Protein AF-0000000074538509 (afdb_homodimer)

Solvent-accessible surface area (backbone atoms only — not comparable to full-atom values): 9956 Å² total; per-residue (Å²): 89,32,35,38,41,34,40,38,37,38,32,81,92,28,47,67,62,44,54,56,50,44,62,52,44,38,65,56,50,50,66,38,70,48,42,74,41,53,46,41,21,41,33,64,96,39,91,51,30,31,35,38,49,34,30,20,54,33,70,66,33,50,54,48,50,65,64,29,71,66,36,64,74,38,48,67,66,53,57,70,23,36,56,71,78,69,45,78,41,48,22,53,44,68,76,126,88,30,34,38,44,33,40,38,38,37,32,81,91,27,48,68,61,46,55,55,49,45,61,53,45,39,66,55,49,50,67,37,71,47,41,74,41,51,46,42,22,42,33,64,96,39,90,51,29,31,34,38,48,34,31,19,54,34,69,66,34,49,54,49,50,65,66,28,70,65,36,62,74,38,48,67,66,53,55,70,24,38,54,72,78,70,45,78,42,48,24,53,43,69,76,128

Radius of gyration: 16.67 Å; Cα contacts (8 Å, |Δi|>4): 383; chains: 2; bounding box: 33×46×38 Å

pLDDT: mean 97.88, std 3.0, range [71.88, 98.94]

Organism: Campylobacter curvus (strain 525.92) (NCBI:txid360105)

Structure (mmCIF, N/CA/C/O backbone):
data_AF-0000000074538509-model_v1
#
loop_
_entity.id
_entity.type
_entity.pdbx_description
1 polymer 'Antibiotic biosynthesis monooxygenase domain protein'
#
loop_
_atom_site.group_PDB
_atom_site.id
_atom_site.type_symbol
_atom_site.label_atom_id
_atom_site.label_alt_id
_atom_site.label_comp_id
_atom_site.label_asym_id
_atom_site.label_entity_id
_atom_site.label_seq_id
_atom_site.pdbx_PDB_ins_code
_atom_site.Cartn_x
_atom_site.Cartn_y
_atom_site.Cartn_z
_atom_site.occupancy
_atom_site.B_iso_or_equiv
_atom_site.auth_seq_id
_atom_site.auth_comp_id
_atom_site.auth_asym_id
_atom_site.auth_atom_id
_atom_site.pdbx_PDB_model_num
ATOM 1 N N . MET A 1 1 ? -1.17 -10.211 9.766 1 95.44 1 MET A N 1
ATOM 2 C CA . MET A 1 1 ? -0.911 -8.852 9.297 1 95.44 1 MET A CA 1
ATOM 3 C C . MET A 1 1 ? -2.039 -8.367 8.391 1 95.44 1 MET A C 1
ATOM 5 O O . MET A 1 1 ? -2.711 -9.172 7.738 1 95.44 1 MET A O 1
ATOM 9 N N . ILE A 1 2 ? -2.297 -7.039 8.477 1 98.19 2 ILE A N 1
ATOM 10 C CA . ILE A 1 2 ? -3.326 -6.469 7.613 1 98.19 2 ILE A CA 1
ATOM 11 C C . ILE A 1 2 ? -2.746 -5.297 6.824 1 98.19 2 ILE A C 1
ATOM 13 O O . ILE A 1 2 ? -1.844 -4.605 7.301 1 98.19 2 ILE A O 1
ATOM 17 N N . GLY A 1 3 ? -3.176 -5.191 5.602 1 98.75 3 GLY A N 1
ATOM 18 C CA . GLY A 1 3 ? -2.908 -4 4.812 1 98.75 3 GLY A CA 1
ATOM 19 C C . GLY A 1 3 ? -4.047 -3 4.832 1 98.75 3 GLY A C 1
ATOM 20 O O . GLY A 1 3 ? -5.215 -3.385 4.926 1 98.75 3 GLY A O 1
ATOM 21 N N . VAL A 1 4 ? -3.713 -1.796 4.816 1 98.94 4 VAL A N 1
ATOM 22 C CA . VAL A 1 4 ? -4.695 -0.726 4.672 1 98.94 4 VAL A CA 1
ATOM 23 C C . VAL A 1 4 ? -4.242 0.245 3.58 1 98.94 4 VAL A C 1
ATOM 25 O O . VAL A 1 4 ? -3.092 0.686 3.572 1 98.94 4 VAL A O 1
ATOM 28 N N . TYR A 1 5 ? -5.043 0.495 2.635 1 98.94 5 TYR A N 1
ATOM 29 C CA . TYR A 1 5 ? -4.832 1.483 1.582 1 98.94 5 TYR A CA 1
ATOM 30 C C . TYR A 1 5 ? -5.906 2.562 1.629 1 98.94 5 TYR A C 1
ATOM 32 O O . TYR A 1 5 ? -7.102 2.264 1.542 1 98.94 5 TYR A O 1
ATOM 40 N N . VAL A 1 6 ? -5.508 3.816 1.814 1 98.88 6 VAL A N 1
ATOM 41 C CA . VAL A 1 6 ? -6.426 4.945 1.935 1 98.88 6 VAL A CA 1
ATOM 42 C C . VAL A 1 6 ? -6.156 5.953 0.82 1 98.88 6 VAL A C 1
ATOM 44 O O . VAL A 1 6 ? -5.004 6.328 0.581 1 98.88 6 VAL A O 1
ATOM 47 N N . VAL A 1 7 ? -7.199 6.355 0.131 1 98.88 7 VAL A N 1
ATOM 4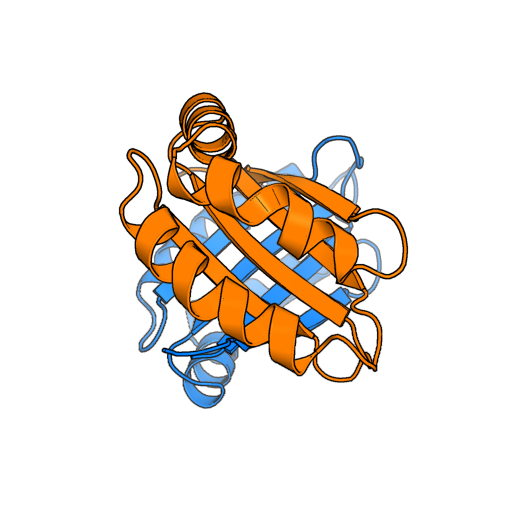8 C CA . VAL A 1 7 ? -7.07 7.434 -0.845 1 98.88 7 VAL A CA 1
ATOM 49 C C . VAL A 1 7 ? -7.832 8.664 -0.358 1 98.88 7 VAL A C 1
ATOM 51 O O . VAL A 1 7 ? -8.984 8.562 0.077 1 98.88 7 VAL A O 1
ATOM 54 N N . VAL A 1 8 ? -7.188 9.719 -0.394 1 98.81 8 VAL A N 1
ATOM 55 C CA . VAL A 1 8 ? -7.816 11 -0.084 1 98.81 8 VAL A CA 1
ATOM 56 C C . VAL A 1 8 ? -7.59 11.977 -1.235 1 98.81 8 VAL A C 1
ATOM 58 O O . VAL A 1 8 ? -6.551 11.938 -1.896 1 98.81 8 VAL A O 1
ATOM 61 N N . ASN A 1 9 ? -8.586 12.773 -1.512 1 98.88 9 ASN A N 1
ATOM 62 C CA . ASN A 1 9 ? -8.414 13.945 -2.359 1 98.88 9 ASN A CA 1
ATOM 63 C C . ASN A 1 9 ? -8.164 15.203 -1.533 1 98.88 9 ASN A C 1
ATOM 65 O O . ASN A 1 9 ? -8.922 15.508 -0.608 1 98.88 9 ASN A O 1
ATOM 69 N N . VAL A 1 10 ? -7.109 15.891 -1.88 1 98.88 10 VAL A N 1
ATOM 70 C CA . VAL A 1 10 ? -6.695 17.062 -1.108 1 98.88 10 VAL A CA 1
ATOM 71 C C . VAL A 1 10 ? -7.051 18.328 -1.868 1 98.88 10 VAL A C 1
ATOM 73 O O . VAL A 1 10 ? -6.797 18.438 -3.07 1 98.88 10 VAL A O 1
ATOM 76 N N . LYS A 1 11 ? -7.676 19.266 -1.128 1 98.81 11 LYS A N 1
ATOM 77 C CA . LYS A 1 11 ? -7.984 20.562 -1.733 1 98.81 11 LYS A CA 1
ATOM 78 C C . LYS A 1 11 ? -6.723 21.234 -2.273 1 98.81 11 LYS A C 1
ATOM 80 O O . LYS A 1 11 ? -5.691 21.25 -1.6 1 98.81 11 LYS A O 1
ATOM 85 N N . ALA A 1 12 ? -6.84 21.797 -3.459 1 97.88 12 ALA A N 1
ATOM 86 C CA . ALA A 1 12 ? -5.684 22.406 -4.113 1 97.88 12 ALA A CA 1
ATOM 87 C C . ALA A 1 12 ? -5.016 23.422 -3.203 1 97.88 12 ALA A C 1
ATOM 89 O O . ALA A 1 12 ? -3.787 23.484 -3.119 1 97.88 12 ALA A O 1
ATOM 90 N N . ALA A 1 13 ? -5.758 24.156 -2.482 1 98.31 13 ALA A N 1
ATOM 91 C CA . ALA A 1 13 ? -5.258 25.234 -1.637 1 98.31 13 ALA A CA 1
ATOM 92 C C . ALA A 1 13 ? -4.633 24.688 -0.358 1 98.31 13 ALA A C 1
ATOM 94 O O . ALA A 1 13 ? -3.951 25.406 0.37 1 98.31 13 ALA A O 1
ATOM 95 N N . SER A 1 14 ? -4.781 23.375 -0.147 1 98.62 14 SER A N 1
ATOM 96 C CA . SER A 1 14 ? -4.379 22.812 1.139 1 98.62 14 SER A CA 1
ATOM 97 C C . SER A 1 14 ? -3.213 21.844 0.979 1 98.62 14 SER A C 1
ATOM 99 O O . SER A 1 14 ? -2.801 21.203 1.944 1 98.62 14 SER A O 1
ATOM 101 N N . VAL A 1 15 ? -2.682 21.703 -0.222 1 97.88 15 VAL A N 1
ATOM 102 C CA . VAL A 1 15 ? -1.662 20.703 -0.504 1 97.88 15 VAL A CA 1
ATOM 103 C C . VAL A 1 15 ? -0.441 20.953 0.38 1 97.88 15 VAL A C 1
ATOM 105 O O . VAL A 1 15 ? 0.082 20.016 0.995 1 97.88 15 VAL A O 1
ATOM 108 N N . ALA A 1 16 ? 0.017 22.156 0.462 1 97.69 16 ALA A N 1
ATOM 109 C CA . ALA A 1 16 ? 1.194 22.469 1.268 1 97.69 16 ALA A CA 1
ATOM 110 C C . ALA A 1 16 ? 0.969 22.109 2.732 1 97.69 16 ALA A C 1
ATOM 112 O O . ALA A 1 16 ? 1.827 21.484 3.365 1 97.69 16 ALA A O 1
ATOM 113 N N . LYS A 1 17 ? -0.138 22.562 3.281 1 98.38 17 LYS A N 1
ATOM 114 C CA . LYS A 1 17 ? -0.482 22.25 4.664 1 98.38 17 LYS A CA 1
ATOM 115 C C . LYS A 1 17 ? -0.567 20.75 4.887 1 98.38 17 LYS A C 1
ATOM 117 O O . LYS A 1 17 ? -0.071 20.234 5.891 1 98.38 17 LYS A O 1
ATOM 122 N N . PHE A 1 18 ? -1.176 20.047 3.98 1 98.75 18 PHE A N 1
ATOM 123 C CA . PHE A 1 18 ? -1.317 18.594 4.043 1 98.75 18 PHE A CA 1
ATOM 124 C C . PHE A 1 18 ? 0.046 17.922 4.129 1 98.75 18 PHE A C 1
ATOM 126 O O . PHE A 1 18 ? 0.284 17.094 5.02 1 98.75 18 PHE A O 1
ATOM 133 N N . GLU A 1 19 ? 0.943 18.281 3.236 1 98 19 GLU A N 1
ATOM 134 C CA . GLU A 1 19 ? 2.266 17.656 3.203 1 98 19 GLU A CA 1
ATOM 135 C C . GLU A 1 19 ? 3.066 18 4.457 1 98 19 GLU A C 1
ATOM 137 O O . GLU A 1 19 ? 3.863 17.188 4.93 1 98 19 GLU A O 1
ATOM 142 N N . GLU A 1 20 ? 2.848 19.203 5.047 1 97.81 20 GLU A N 1
ATOM 143 C CA . GLU A 1 20 ? 3.473 19.562 6.316 1 97.81 20 GLU A CA 1
ATOM 144 C C . GLU A 1 20 ? 3.014 18.641 7.441 1 97.81 20 GLU A C 1
ATOM 146 O O . GLU A 1 20 ? 3.82 18.203 8.266 1 97.81 20 GLU A O 1
ATOM 151 N N . ILE A 1 21 ? 1.753 18.328 7.469 1 98.31 21 ILE A N 1
ATOM 152 C CA . ILE A 1 21 ? 1.208 17.453 8.492 1 98.31 21 ILE A CA 1
ATOM 153 C C . ILE A 1 21 ? 1.771 16.031 8.305 1 98.31 21 ILE A C 1
ATOM 155 O O . ILE A 1 21 ? 2.096 15.359 9.281 1 98.31 21 ILE A O 1
ATOM 159 N N . LEU A 1 22 ? 1.883 15.625 7.023 1 98.25 22 LEU A N 1
ATOM 160 C CA . LEU A 1 22 ? 2.439 14.305 6.738 1 98.25 22 LEU A CA 1
ATOM 161 C C . LEU A 1 22 ? 3.836 14.164 7.332 1 98.25 22 LEU A C 1
ATOM 163 O O . LEU A 1 22 ? 4.203 13.086 7.816 1 98.25 22 LEU A O 1
ATOM 167 N N . LYS A 1 23 ? 4.566 15.25 7.309 1 97.12 23 LYS A N 1
ATOM 168 C CA . LYS A 1 23 ? 5.93 15.219 7.824 1 97.12 23 LYS A CA 1
ATOM 169 C C . LYS A 1 23 ? 5.941 14.945 9.328 1 97.12 23 LYS A C 1
ATOM 171 O O . LYS A 1 23 ? 6.965 14.523 9.875 1 97.12 23 LYS A O 1
ATOM 176 N N . ILE A 1 24 ? 4.879 15.172 9.945 1 97.44 24 ILE A N 1
ATOM 177 C CA . ILE A 1 24 ? 4.758 14.906 11.375 1 97.44 24 ILE A CA 1
ATOM 178 C C . ILE A 1 24 ? 4.23 13.492 11.602 1 97.44 24 ILE A C 1
ATOM 180 O O . ILE A 1 24 ? 4.855 12.695 12.297 1 97.44 24 ILE A O 1
ATOM 184 N N . ILE A 1 25 ? 3.158 13.117 10.914 1 98.31 25 ILE A N 1
ATOM 185 C CA . ILE A 1 25 ? 2.428 11.922 11.328 1 98.31 25 ILE A CA 1
ATOM 186 C C . ILE A 1 25 ? 3.098 10.68 10.75 1 98.31 25 ILE A C 1
ATOM 188 O O . ILE A 1 25 ? 3.025 9.602 11.336 1 98.31 25 ILE A O 1
ATOM 192 N N . VAL A 1 26 ? 3.75 10.781 9.578 1 98.31 26 VAL A N 1
ATOM 193 C CA . VAL A 1 26 ? 4.309 9.594 8.945 1 98.31 26 VAL A CA 1
ATOM 194 C C . VAL A 1 26 ? 5.438 9.023 9.805 1 98.31 26 VAL A C 1
ATOM 196 O O . VAL A 1 26 ? 5.371 7.875 10.242 1 98.31 26 VAL A O 1
ATOM 199 N N . PRO A 1 27 ? 6.484 9.859 10.203 1 98.25 27 PRO A N 1
ATOM 200 C CA . PRO A 1 27 ? 7.531 9.273 11.047 1 98.25 27 PRO A CA 1
ATOM 201 C C . PRO A 1 27 ? 7.008 8.828 12.414 1 98.25 27 PRO A C 1
ATOM 203 O O . PRO A 1 27 ? 7.488 7.832 12.961 1 98.25 27 PRO A O 1
ATOM 206 N N . ALA A 1 28 ? 6.09 9.531 13.008 1 98.5 28 ALA A N 1
ATOM 207 C CA . ALA A 1 28 ? 5.52 9.125 14.289 1 98.5 28 ALA A CA 1
ATOM 208 C C . ALA A 1 28 ? 4.781 7.797 14.172 1 98.5 28 ALA A C 1
ATOM 210 O O . ALA A 1 28 ? 4.926 6.918 15.023 1 98.5 28 ALA A O 1
ATOM 211 N N . SER A 1 29 ? 3.939 7.602 13.062 1 98.56 29 SER A N 1
ATOM 212 C CA . SER A 1 29 ? 3.174 6.383 12.828 1 98.56 29 SER A CA 1
ATOM 213 C C . SER A 1 29 ? 4.094 5.188 12.602 1 98.56 29 SER A C 1
ATOM 215 O O . SER A 1 29 ? 3.789 4.07 13.023 1 98.56 29 SER A O 1
ATOM 217 N N . GLN A 1 30 ? 5.242 5.391 11.914 1 97.94 30 GLN A N 1
ATOM 218 C CA . GLN A 1 30 ? 6.203 4.332 11.625 1 97.94 30 GLN A CA 1
ATOM 219 C C . GLN A 1 30 ? 6.805 3.771 12.906 1 97.94 30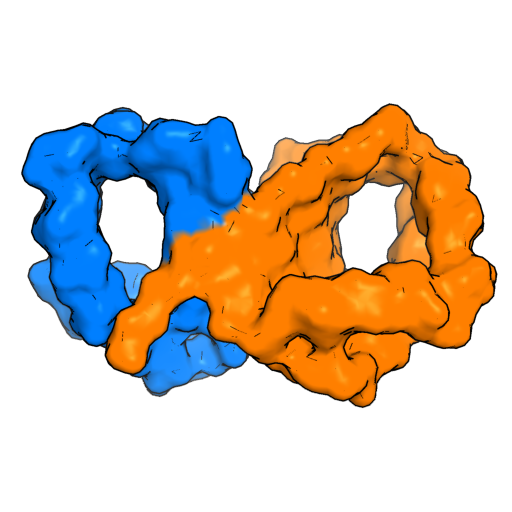 GLN A C 1
ATOM 221 O O . GLN A 1 30 ? 7.363 2.672 12.914 1 97.94 30 GLN A O 1
ATOM 226 N N . LYS A 1 31 ? 6.633 4.52 14.039 1 98.5 31 LYS A N 1
ATOM 227 C CA . LYS A 1 31 ? 7.172 4.094 15.328 1 98.5 31 LYS A CA 1
ATOM 228 C C . LYS A 1 31 ? 6.09 3.461 16.188 1 98.5 31 LYS A C 1
ATOM 230 O O . LYS A 1 31 ? 6.375 2.949 17.281 1 98.5 31 LYS A O 1
ATOM 235 N N . ASP A 1 32 ? 4.855 3.547 15.719 1 98.75 32 ASP A N 1
ATOM 236 C CA . ASP A 1 32 ? 3.762 2.969 16.5 1 98.75 32 ASP A CA 1
ATOM 237 C C . ASP A 1 32 ? 3.934 1.459 16.641 1 98.75 32 ASP A C 1
ATOM 239 O O . ASP A 1 32 ? 4.422 0.79 15.727 1 98.75 32 ASP A O 1
ATOM 243 N N . LYS A 1 33 ? 3.477 0.962 17.766 1 98.44 33 LYS A N 1
ATOM 244 C CA . LYS A 1 33 ? 3.477 -0.482 17.984 1 98.44 33 LYS A CA 1
ATOM 245 C C . LYS A 1 33 ? 2.721 -1.204 16.875 1 98.44 33 LYS A C 1
ATOM 247 O O . LYS A 1 33 ? 1.605 -0.817 16.531 1 98.44 33 LYS A O 1
ATOM 252 N N . GLY A 1 34 ? 3.359 -2.271 16.328 1 98.56 34 GLY A N 1
ATOM 253 C CA . GLY A 1 34 ? 2.707 -3.113 15.336 1 98.56 34 GLY A CA 1
ATOM 254 C C . GLY A 1 34 ? 2.775 -2.547 13.93 1 98.56 34 GLY A C 1
ATOM 255 O O . GLY A 1 34 ? 2.332 -3.188 12.969 1 98.56 34 GLY A O 1
ATOM 256 N N . CYS A 1 35 ? 3.346 -1.32 13.711 1 98.69 35 CYS A N 1
ATOM 257 C CA . CYS A 1 35 ? 3.48 -0.755 12.367 1 98.69 35 CYS A CA 1
ATOM 258 C C . CYS A 1 35 ? 4.602 -1.441 11.602 1 98.69 35 CYS A C 1
ATOM 260 O O . CYS A 1 35 ? 5.75 -1.453 12.047 1 98.69 35 CYS A O 1
ATOM 262 N N . ILE A 1 36 ? 4.289 -1.981 10.539 1 97.88 36 ILE A N 1
ATOM 263 C CA . ILE A 1 36 ? 5.27 -2.602 9.656 1 97.88 36 ILE A CA 1
ATOM 264 C C . ILE A 1 36 ? 5.668 -1.621 8.555 1 97.88 36 ILE A C 1
ATOM 266 O O . ILE A 1 36 ? 6.848 -1.5 8.219 1 97.88 36 ILE A O 1
ATOM 270 N N . ASN A 1 37 ? 4.695 -0.965 8.047 1 97.69 37 ASN A N 1
ATOM 271 C CA . ASN A 1 37 ? 4.906 0.079 7.051 1 97.69 37 ASN A CA 1
ATOM 272 C C . ASN A 1 37 ? 3.826 1.155 7.129 1 97.69 37 ASN A C 1
ATOM 274 O O . ASN A 1 37 ? 2.666 0.857 7.418 1 97.69 37 ASN A O 1
ATOM 278 N N . TYR A 1 38 ? 4.219 2.336 6.906 1 98.56 38 TYR A N 1
ATOM 279 C CA . TYR A 1 38 ? 3.334 3.496 6.84 1 98.56 38 TYR A CA 1
ATOM 280 C C . TYR A 1 38 ? 3.939 4.594 5.977 1 98.56 38 TYR A C 1
ATOM 282 O O . TYR A 1 38 ? 4.918 5.234 6.367 1 98.56 38 TYR A O 1
ATOM 290 N N . GLU A 1 39 ? 3.373 4.77 4.844 1 98.5 39 GLU A N 1
ATOM 291 C CA . GLU A 1 39 ? 3.84 5.77 3.889 1 98.5 39 GLU A CA 1
ATOM 292 C C . GLU A 1 39 ? 2.67 6.527 3.27 1 98.5 39 GLU A C 1
ATOM 294 O O . GLU A 1 39 ? 1.537 6.043 3.27 1 98.5 39 GLU A O 1
ATOM 299 N N . CYS A 1 40 ? 2.965 7.684 2.766 1 98.75 40 CYS A N 1
ATOM 300 C CA . CYS A 1 40 ? 1.978 8.461 2.029 1 98.75 40 CYS A CA 1
ATOM 301 C C . CYS A 1 40 ? 2.633 9.242 0.898 1 98.75 40 CYS A C 1
ATOM 303 O O . CYS A 1 40 ? 3.766 9.711 1.035 1 98.75 40 CYS A O 1
ATOM 305 N N . GLY A 1 41 ? 1.913 9.438 -0.167 1 98.62 41 GLY A N 1
ATOM 306 C CA . GLY A 1 41 ? 2.385 10.266 -1.262 1 98.62 41 GLY A CA 1
ATOM 307 C C . GLY A 1 41 ? 1.339 10.492 -2.338 1 98.62 41 GLY A C 1
ATOM 308 O O . GLY A 1 41 ? 0.217 9.992 -2.232 1 98.62 41 GLY A O 1
ATOM 309 N N . ALA A 1 42 ? 1.692 11.281 -3.314 1 98.69 42 ALA A N 1
ATOM 310 C CA . ALA A 1 42 ? 0.786 11.656 -4.398 1 98.69 42 ALA A CA 1
ATOM 311 C C . ALA A 1 42 ? 0.647 10.523 -5.41 1 98.69 42 ALA A C 1
ATOM 313 O O . ALA A 1 42 ? 1.638 9.891 -5.785 1 98.69 42 ALA A O 1
ATOM 314 N N . ILE A 1 43 ? -0.662 10.227 -5.805 1 98.81 43 ILE A N 1
ATOM 315 C CA . ILE A 1 43 ? -0.903 9.258 -6.859 1 98.81 43 ILE A CA 1
ATOM 316 C C . ILE A 1 43 ? -0.559 9.867 -8.219 1 98.81 43 ILE A C 1
ATOM 318 O O . ILE A 1 43 ? -1.096 10.914 -8.586 1 98.81 43 ILE A O 1
ATOM 322 N N . VAL A 1 44 ? 0.339 9.219 -8.906 1 98.44 44 VAL A N 1
ATOM 323 C CA . VAL A 1 44 ? 0.824 9.734 -10.188 1 98.44 44 VAL A CA 1
ATOM 324 C C . VAL A 1 44 ? -0.327 9.805 -11.188 1 98.44 44 VAL A C 1
ATOM 326 O O . VAL A 1 44 ? -1.079 8.836 -11.344 1 98.44 44 VAL A O 1
ATOM 329 N N . GLY A 1 45 ? -0.46 10.961 -11.789 1 98 45 GLY A N 1
ATOM 330 C CA . GLY A 1 45 ? -1.434 11.117 -12.859 1 98 45 GLY A CA 1
ATOM 331 C C . GLY A 1 45 ? -2.816 11.492 -12.359 1 98 45 GLY A C 1
ATOM 332 O O . GLY A 1 45 ? -3.756 11.609 -13.141 1 98 45 GLY A O 1
ATOM 333 N N . GLN A 1 46 ? -2.986 11.633 -11.039 1 97.62 46 GLN A N 1
ATOM 334 C CA . GLN A 1 46 ? -4.258 12.016 -10.43 1 97.62 46 GLN A CA 1
ATOM 335 C C . GLN A 1 46 ? -4.113 13.281 -9.594 1 97.62 46 GLN A C 1
ATOM 337 O O . GLN A 1 46 ? -3.727 13.219 -8.422 1 97.62 46 GLN A O 1
ATOM 342 N N . ASN A 1 47 ? -4.516 14.336 -10.156 1 95.81 47 ASN A N 1
ATOM 343 C CA . ASN A 1 47 ? -4.312 15.625 -9.5 1 95.81 47 ASN A CA 1
ATOM 344 C C . ASN A 1 47 ? -5.008 15.68 -8.141 1 95.81 47 ASN A C 1
ATOM 346 O O . ASN A 1 47 ? -6.207 15.414 -8.047 1 95.81 47 ASN A O 1
ATOM 350 N N . GLY A 1 48 ? -4.254 15.945 -7.098 1 97.56 48 GLY A N 1
ATOM 351 C CA . GLY A 1 48 ? -4.797 16.156 -5.762 1 97.56 48 GLY A CA 1
ATOM 352 C C . GLY A 1 48 ? -5.012 14.859 -5 1 97.56 48 GLY A C 1
ATOM 353 O O . GLY A 1 48 ? -5.395 14.875 -3.828 1 97.56 48 GLY A O 1
ATOM 354 N N . ALA A 1 49 ? -4.801 13.734 -5.66 1 98.75 49 ALA A N 1
ATOM 355 C CA . ALA A 1 49 ? -5.031 12.445 -5.016 1 98.75 49 ALA A CA 1
ATOM 356 C C . ALA A 1 49 ? -3.766 11.945 -4.324 1 98.75 49 ALA A C 1
ATOM 358 O O . ALA A 1 49 ? -2.686 11.945 -4.918 1 98.75 49 ALA A O 1
ATOM 359 N N . TYR A 1 50 ? -3.916 11.609 -3.023 1 98.94 50 TYR A N 1
ATOM 360 C CA . TYR A 1 50 ? -2.859 11.008 -2.219 1 98.94 50 TYR A CA 1
ATOM 361 C C . TYR A 1 50 ? -3.285 9.648 -1.682 1 98.94 50 TYR A C 1
ATOM 363 O O . TYR A 1 50 ? -4.477 9.406 -1.474 1 98.94 50 TYR A O 1
ATOM 371 N N . ALA A 1 51 ? -2.289 8.859 -1.501 1 98.94 51 ALA A N 1
ATOM 372 C CA . ALA A 1 51 ? -2.572 7.543 -0.932 1 98.94 51 ALA A CA 1
ATOM 373 C C . ALA A 1 51 ? -1.715 7.285 0.303 1 98.94 51 ALA A C 1
ATOM 375 O O . ALA A 1 51 ? -0.529 7.621 0.326 1 98.94 51 ALA A O 1
ATOM 376 N N . PHE A 1 52 ? -2.322 6.699 1.327 1 98.94 52 PHE A N 1
ATOM 377 C CA . PHE A 1 52 ? -1.608 6.047 2.42 1 98.94 52 PHE A CA 1
ATOM 378 C C . PHE A 1 52 ? -1.466 4.551 2.16 1 98.94 52 PHE A C 1
ATOM 380 O O . PHE A 1 52 ? -2.439 3.883 1.811 1 98.94 52 PHE A O 1
ATOM 387 N N . LEU A 1 53 ? -0.267 4.016 2.238 1 98.88 53 LEU A N 1
ATOM 388 C CA . LEU A 1 53 ? 0.048 2.594 2.213 1 98.88 53 LEU A CA 1
ATOM 389 C C . LEU A 1 53 ? 0.494 2.111 3.59 1 98.88 53 LEU A C 1
ATOM 391 O O . LEU A 1 53 ? 1.588 2.449 4.047 1 98.88 53 LEU A O 1
ATOM 395 N N . GLU A 1 54 ? -0.351 1.304 4.191 1 98.81 54 GLU A N 1
ATOM 396 C CA . GLU A 1 54 ? -0.08 0.891 5.562 1 98.81 54 GLU A CA 1
ATOM 397 C C . GLU A 1 54 ? -0.073 -0.63 5.691 1 98.81 54 GLU A C 1
ATOM 399 O O . GLU A 1 54 ? -0.877 -1.315 5.055 1 98.81 54 GLU A O 1
ATOM 404 N N . ILE A 1 55 ? 0.802 -1.13 6.469 1 98.62 55 ILE A N 1
ATOM 405 C CA . ILE A 1 55 ? 0.812 -2.523 6.898 1 98.62 55 ILE A CA 1
ATOM 406 C C . ILE A 1 55 ? 0.971 -2.596 8.414 1 98.62 55 ILE A C 1
ATOM 408 O O . ILE A 1 55 ? 1.856 -1.952 8.984 1 98.62 55 ILE A O 1
ATOM 412 N N . TRP A 1 56 ? 0.096 -3.367 9.031 1 98.62 56 TRP A N 1
ATOM 413 C CA . TRP A 1 56 ? 0.043 -3.492 10.484 1 98.62 56 TRP A CA 1
ATOM 414 C C . TRP A 1 56 ? 0.093 -4.957 10.906 1 98.62 56 TRP A C 1
ATOM 416 O O . TRP A 1 56 ? -0.441 -5.828 10.219 1 98.62 56 TRP A O 1
ATOM 426 N N . GLN A 1 57 ? 0.698 -5.145 12.016 1 98.25 57 GLN A N 1
ATOM 427 C CA . GLN A 1 57 ? 0.763 -6.5 12.555 1 98.25 57 GLN A CA 1
ATOM 428 C C . GLN A 1 57 ? -0.634 -7.055 12.82 1 98.25 57 GLN A C 1
ATOM 430 O O . GLN A 1 57 ? -0.859 -8.258 12.711 1 98.25 57 GLN A O 1
ATOM 435 N N . SER A 1 58 ? -1.533 -6.18 13.273 1 98.06 58 SER A N 1
ATOM 436 C CA . SER A 1 58 ? -2.91 -6.586 13.539 1 98.06 58 SER A CA 1
ATOM 437 C C . SER A 1 58 ? -3.879 -5.434 13.312 1 98.06 58 SER A C 1
ATOM 439 O O . SER A 1 58 ? -3.469 -4.27 13.258 1 98.06 58 SER A O 1
ATOM 441 N N . LEU A 1 59 ? -5.152 -5.809 13.211 1 97.56 59 LEU A N 1
ATOM 442 C CA . LEU A 1 59 ? -6.191 -4.781 13.125 1 97.56 59 LEU A CA 1
ATOM 443 C C . LEU A 1 59 ? -6.207 -3.926 14.391 1 97.56 59 LEU A C 1
ATOM 445 O O . LEU A 1 59 ? -6.43 -2.717 14.32 1 97.56 59 LEU A O 1
ATOM 449 N N . GLN A 1 60 ? -5.977 -4.551 15.516 1 98.38 60 GLN A N 1
ATOM 450 C CA . GLN A 1 60 ? -5.945 -3.816 16.781 1 98.38 60 GLN A CA 1
ATOM 451 C C . GLN A 1 60 ? -4.824 -2.783 16.781 1 98.38 60 GLN A C 1
ATOM 453 O O . GLN A 1 60 ? -5.008 -1.664 17.266 1 98.38 60 GLN A O 1
ATOM 458 N N . ASP A 1 61 ? -3.654 -3.139 16.219 1 98.75 61 ASP A N 1
ATOM 459 C CA . ASP A 1 61 ? -2.543 -2.197 16.141 1 98.75 61 ASP A CA 1
ATOM 460 C C . ASP A 1 61 ? -2.914 -0.986 15.281 1 98.75 61 ASP A C 1
ATOM 462 O O . ASP A 1 61 ? -2.572 0.148 15.625 1 98.75 61 ASP A O 1
ATOM 466 N N . GLN A 1 62 ? -3.605 -1.251 14.211 1 98.56 62 GLN A N 1
ATOM 467 C CA . GLN A 1 62 ? -4.043 -0.163 13.344 1 98.56 62 GLN A CA 1
ATOM 468 C C . GLN A 1 62 ? -5.035 0.749 14.062 1 98.56 62 GLN A C 1
ATOM 470 O O . GLN A 1 62 ? -4.957 1.973 13.938 1 98.56 62 GLN A O 1
ATOM 475 N N . LYS A 1 63 ? -5.992 0.167 14.797 1 98.12 63 LYS A N 1
ATOM 476 C CA . LYS A 1 63 ? -6.957 0.941 15.57 1 98.12 63 LYS A CA 1
ATOM 477 C C . LYS A 1 63 ? -6.262 1.783 16.641 1 98.12 63 LYS A C 1
ATOM 479 O O . LYS A 1 63 ? -6.613 2.945 16.844 1 98.12 63 LYS A O 1
ATOM 484 N N . ASP A 1 64 ? -5.301 1.184 17.281 1 98.56 64 ASP A N 1
ATOM 485 C CA . ASP A 1 64 ? -4.531 1.908 18.297 1 98.56 64 ASP A CA 1
ATOM 486 C C . ASP A 1 64 ? -3.797 3.094 17.672 1 98.56 64 ASP A C 1
ATOM 488 O O . ASP A 1 64 ? -3.686 4.156 18.297 1 98.56 64 ASP A O 1
ATOM 492 N N . HIS A 1 65 ? -3.281 2.883 16.469 1 98.5 65 HIS A N 1
ATOM 493 C CA . HIS A 1 65 ? -2.631 3.963 15.742 1 98.5 65 HIS A CA 1
ATOM 494 C C . HIS A 1 65 ? -3.574 5.148 15.555 1 98.5 65 HIS A C 1
ATOM 496 O O . HIS A 1 65 ? -3.178 6.297 15.75 1 98.5 65 HIS A O 1
ATOM 502 N N . MET A 1 66 ? -4.836 4.91 15.234 1 97.44 66 MET A N 1
ATOM 503 C CA . MET A 1 66 ? -5.805 5.973 14.969 1 97.44 66 MET A CA 1
ATOM 504 C C . MET A 1 66 ? -6.125 6.742 16.25 1 97.44 66 MET A C 1
ATOM 506 O O . MET A 1 66 ? -6.574 7.887 16.188 1 97.44 66 MET A O 1
ATOM 510 N N . ASN A 1 67 ? -5.789 6.098 17.391 1 97.56 67 ASN A N 1
ATOM 511 C CA . ASN A 1 67 ? -6.039 6.723 18.688 1 97.56 67 ASN A CA 1
ATOM 512 C C . ASN A 1 67 ? -4.746 7.223 19.312 1 97.56 67 ASN A C 1
ATOM 514 O O . ASN A 1 67 ? -4.75 7.664 20.469 1 97.56 67 ASN A O 1
ATOM 518 N N . SER A 1 68 ? -3.693 7.141 18.672 1 98.38 68 SER A N 1
ATOM 519 C CA . SER A 1 68 ? -2.408 7.59 19.203 1 98.38 68 SER A CA 1
ATOM 520 C C . SER A 1 68 ? -2.385 9.102 19.391 1 98.38 68 SER A C 1
ATOM 522 O O . SER A 1 68 ? -3.189 9.82 18.797 1 98.38 68 SER A O 1
ATOM 524 N N . PRO A 1 69 ? -1.432 9.625 20.219 1 98.19 69 PRO A N 1
ATOM 525 C CA . PRO A 1 69 ? -1.337 11.07 20.453 1 98.19 69 PRO A CA 1
ATOM 526 C C . PRO A 1 69 ? -1.104 11.859 19.172 1 98.19 69 PRO A C 1
ATOM 528 O O . PRO A 1 69 ? -1.756 12.883 18.938 1 98.19 69 PRO A O 1
ATOM 531 N N . HIS A 1 70 ? -0.233 11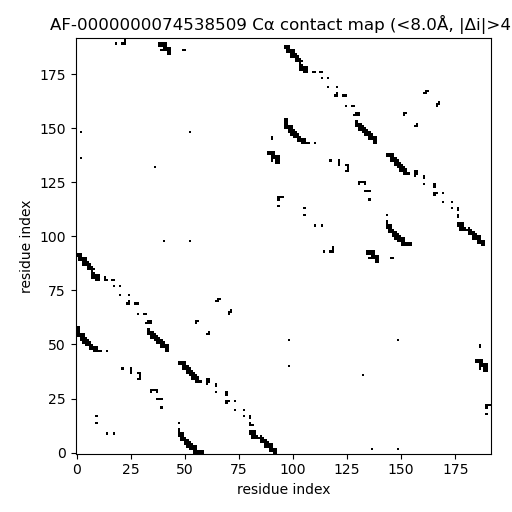.406 18.281 1 98.56 70 HIS A N 1
ATOM 532 C CA . HIS A 1 70 ? 0.074 12.164 17.078 1 98.56 70 HIS A CA 1
ATOM 533 C C . HIS A 1 70 ? -1.133 12.227 16.141 1 98.56 70 HIS A C 1
ATOM 535 O O . HIS A 1 70 ? -1.346 13.234 15.469 1 98.56 70 HIS A O 1
ATOM 541 N N . MET A 1 71 ? -1.915 11.133 16.109 1 98.44 71 MET A N 1
ATOM 542 C CA . MET A 1 71 ? -3.115 11.172 15.281 1 98.44 71 MET A CA 1
ATOM 543 C C . MET A 1 71 ? -4.18 12.062 15.898 1 98.44 71 MET A C 1
ATOM 545 O O . MET A 1 71 ? -4.773 12.898 15.211 1 98.44 71 MET A O 1
ATOM 549 N N . ARG A 1 72 ? -4.395 11.953 17.156 1 98.06 72 ARG A N 1
ATOM 550 C CA . ARG A 1 72 ? -5.383 12.781 17.844 1 98.06 72 ARG A CA 1
ATOM 551 C C . ARG A 1 72 ? -5.062 14.266 17.688 1 98.06 72 ARG A C 1
ATOM 553 O O . ARG A 1 72 ? -5.965 15.086 17.5 1 98.06 72 ARG A O 1
ATOM 560 N N . GLU A 1 73 ? -3.859 14.531 17.703 1 98.38 73 GLU A N 1
ATOM 561 C CA . GLU A 1 73 ? -3.412 15.922 17.641 1 98.38 73 GLU A CA 1
ATOM 562 C C . GLU A 1 73 ? -3.527 16.469 16.219 1 98.38 73 GLU A C 1
ATOM 564 O O . GLU A 1 73 ? -3.576 17.688 16.031 1 98.38 73 GLU A O 1
ATOM 569 N N . ASN A 1 74 ? -3.59 15.586 15.219 1 98.62 74 ASN A N 1
ATOM 570 C CA . ASN A 1 74 ? -3.443 16.078 13.852 1 98.62 74 ASN A CA 1
ATOM 571 C C . ASN A 1 74 ? -4.641 15.695 12.992 1 98.62 74 ASN A C 1
ATOM 573 O O . ASN A 1 74 ? -4.816 16.219 11.891 1 98.62 74 ASN A O 1
ATOM 577 N N . ALA A 1 75 ? -5.508 14.82 13.445 1 97.56 75 ALA A N 1
ATOM 578 C CA . ALA A 1 75 ? -6.559 14.219 12.625 1 97.56 75 ALA A CA 1
ATOM 579 C C . ALA A 1 75 ? -7.512 15.281 12.086 1 97.56 75 ALA A C 1
ATOM 581 O O . ALA A 1 75 ? -7.926 15.227 10.93 1 97.56 75 ALA A O 1
ATOM 582 N N . ALA A 1 76 ? -7.891 16.25 12.898 1 97.94 76 ALA A N 1
ATOM 583 C CA . ALA A 1 76 ? -8.82 17.297 12.469 1 97.94 76 ALA A CA 1
ATOM 584 C C . ALA A 1 76 ? -8.203 18.156 11.367 1 97.94 76 ALA A C 1
ATOM 586 O O . ALA A 1 76 ? -8.867 18.469 10.375 1 97.94 76 ALA A O 1
ATOM 587 N N . ALA A 1 77 ? -6.984 18.578 11.578 1 98.44 77 ALA A N 1
ATOM 588 C CA . ALA A 1 77 ? -6.285 19.375 10.57 1 98.44 77 ALA A CA 1
ATOM 589 C C . ALA A 1 77 ? -6.133 18.609 9.266 1 98.44 77 ALA A C 1
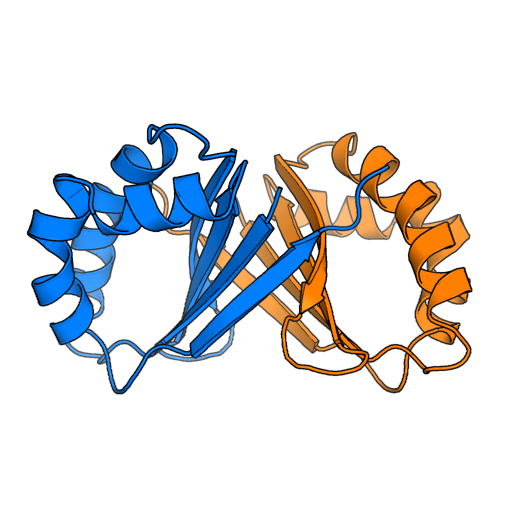ATOM 591 O O . ALA A 1 77 ? -6.285 19.172 8.18 1 98.44 77 ALA A O 1
ATOM 592 N N . LEU A 1 78 ? -5.82 17.328 9.383 1 98.19 78 LEU A N 1
ATOM 593 C CA . LEU A 1 78 ? -5.723 16.453 8.219 1 98.19 78 LEU A CA 1
ATOM 594 C C . LEU A 1 78 ? -7.039 16.422 7.449 1 98.19 78 LEU A C 1
ATOM 596 O O . LEU A 1 78 ? -7.066 16.656 6.238 1 98.19 78 LEU A O 1
ATOM 600 N N . ALA A 1 79 ? -8.117 16.219 8.117 1 98.12 79 ALA A N 1
ATOM 601 C CA . ALA A 1 79 ? -9.445 16.094 7.516 1 98.12 79 ALA A CA 1
ATOM 602 C C . ALA A 1 79 ? -9.852 17.391 6.832 1 98.12 79 ALA A C 1
ATOM 604 O O . ALA A 1 79 ? -10.531 17.375 5.801 1 98.12 79 ALA A O 1
ATOM 605 N N . ARG A 1 80 ? -9.461 18.5 7.383 1 98.56 80 ARG A N 1
ATOM 606 C CA . ARG A 1 80 ? -9.789 19.812 6.816 1 98.56 80 ARG A CA 1
ATOM 607 C C . ARG A 1 80 ? -9.125 20 5.461 1 98.56 80 ARG A C 1
ATOM 609 O O . ARG A 1 80 ? -9.547 20.844 4.668 1 98.56 80 ARG A O 1
ATOM 616 N N . CYS A 1 81 ? -8.062 19.266 5.238 1 98.81 81 CYS A N 1
ATOM 617 C CA . CYS A 1 81 ? -7.348 19.375 3.969 1 98.81 81 CYS A CA 1
ATOM 618 C C . CYS A 1 81 ? -8.07 18.594 2.873 1 98.81 81 CYS A C 1
ATOM 620 O O . CYS A 1 81 ? -7.801 18.797 1.688 1 98.81 81 CYS A O 1
ATOM 622 N N . TYR A 1 82 ? -8.93 17.719 3.23 1 98.69 82 TYR A N 1
ATOM 623 C CA . TYR A 1 82 ? -9.516 16.797 2.271 1 98.69 82 TYR A CA 1
ATOM 624 C C . TYR A 1 82 ? -10.648 17.453 1.495 1 98.69 82 TYR A C 1
ATOM 626 O O . TYR A 1 82 ? -11.328 18.344 2.012 1 98.69 82 TYR A O 1
ATOM 634 N N . ASP A 1 83 ? -10.695 17.078 0.331 1 98.56 83 ASP A N 1
ATOM 635 C CA . ASP A 1 83 ? -11.852 17.375 -0.515 1 98.56 83 ASP A CA 1
ATOM 636 C C . ASP A 1 83 ? -12.773 16.156 -0.6 1 98.56 83 ASP A C 1
ATOM 638 O O . ASP A 1 83 ? -12.641 15.328 -1.503 1 98.56 83 ASP A O 1
ATOM 642 N N . GLY A 1 84 ? -13.742 16.031 0.362 1 97.94 84 GLY A N 1
ATOM 643 C CA . GLY A 1 84 ? -14.602 14.859 0.455 1 97.94 84 GLY A CA 1
ATOM 644 C C . GLY A 1 84 ? -14.102 13.836 1.454 1 97.94 84 GLY A C 1
ATOM 645 O O . GLY A 1 84 ? -13.188 14.109 2.232 1 97.94 84 GLY A O 1
ATOM 646 N N . GLU A 1 85 ? -14.703 12.625 1.483 1 97.94 85 GLU A N 1
ATOM 647 C CA . GLU A 1 85 ? -14.391 11.578 2.449 1 97.94 85 GLU A CA 1
ATOM 648 C C . GLU A 1 85 ? -13.281 10.664 1.936 1 97.94 85 GLU A C 1
ATOM 650 O O . GLU A 1 85 ? -13.211 10.375 0.739 1 97.94 85 GLU A O 1
ATOM 655 N N . PRO A 1 86 ? -12.422 10.203 2.775 1 98.62 86 PRO A N 1
ATOM 656 C CA . PRO A 1 86 ? -11.43 9.211 2.367 1 98.62 86 PRO A CA 1
ATOM 657 C C . PRO A 1 86 ? -12.062 7.91 1.873 1 98.62 86 PRO A C 1
ATOM 659 O O . PRO A 1 86 ? -13.172 7.57 2.279 1 98.62 86 PRO A O 1
ATOM 662 N N . GLN A 1 87 ? -11.406 7.297 0.947 1 98.44 87 GLN A N 1
ATOM 663 C CA . GLN A 1 87 ? -11.688 5.918 0.577 1 98.44 87 GLN A CA 1
ATOM 664 C C . GLN A 1 87 ? -10.734 4.949 1.271 1 98.44 87 GLN A C 1
ATOM 666 O O . GLN A 1 87 ? -9.516 5.062 1.122 1 98.44 87 GLN A O 1
ATOM 671 N N . ILE A 1 88 ? -11.258 4.031 1.989 1 98.69 88 ILE A N 1
ATOM 672 C CA . ILE A 1 88 ? -10.414 3.152 2.795 1 98.69 88 ILE A CA 1
ATOM 673 C C . ILE A 1 88 ? -10.625 1.701 2.369 1 98.69 88 ILE A C 1
ATOM 675 O O . ILE A 1 88 ? -11.758 1.226 2.299 1 98.69 88 ILE A O 1
ATOM 679 N N . ASN A 1 89 ? -9.594 0.996 2.072 1 98.81 89 ASN A N 1
ATOM 680 C CA . ASN A 1 89 ? -9.602 -0.436 1.792 1 98.81 89 ASN A CA 1
ATOM 681 C C . ASN A 1 89 ? -8.773 -1.21 2.812 1 98.81 89 ASN A C 1
ATOM 683 O O . ASN A 1 89 ? -7.574 -0.971 2.953 1 98.81 89 ASN A O 1
ATOM 687 N N . PHE A 1 90 ? -9.414 -2.07 3.514 1 98.81 90 PHE A N 1
ATOM 688 C CA . PHE A 1 90 ? -8.695 -3.045 4.328 1 98.81 90 PHE A CA 1
ATOM 689 C C . PHE A 1 90 ? -8.359 -4.285 3.514 1 98.81 90 PHE A C 1
ATOM 691 O O . PHE A 1 90 ? -9.164 -4.746 2.703 1 98.81 90 PHE A O 1
ATOM 698 N N . ILE A 1 91 ? -7.191 -4.789 3.688 1 98.75 91 ILE A N 1
ATOM 699 C CA . ILE A 1 91 ? -6.695 -5.91 2.896 1 98.75 91 ILE A CA 1
ATOM 700 C C . ILE A 1 91 ? -6.285 -7.055 3.822 1 98.75 91 ILE A C 1
ATOM 702 O O . ILE A 1 91 ? -5.449 -6.867 4.711 1 98.75 91 ILE A O 1
ATOM 706 N N . ASN A 1 92 ? -6.867 -8.227 3.68 1 98.12 92 ASN A N 1
ATOM 707 C CA . ASN A 1 92 ? -6.438 -9.438 4.359 1 98.12 92 ASN A CA 1
ATOM 708 C C . ASN A 1 92 ? -5.25 -10.086 3.65 1 98.12 92 ASN A C 1
ATOM 710 O O . ASN A 1 92 ? -5.426 -10.789 2.652 1 98.12 92 ASN A O 1
ATOM 714 N N . LEU A 1 93 ? -4.07 -9.82 4.113 1 98 93 LEU A N 1
ATOM 715 C CA . LEU A 1 93 ? -2.844 -10.227 3.432 1 98 93 LEU A CA 1
ATOM 716 C C . LEU A 1 93 ? -2.693 -11.742 3.434 1 98 93 LEU A C 1
ATOM 718 O O . LEU A 1 93 ? -2.99 -12.398 4.434 1 98 93 LEU A O 1
ATOM 722 N N . VAL A 1 94 ? -2.312 -12.266 2.283 1 94.94 94 VAL A N 1
ATOM 723 C CA . VAL A 1 94 ? -2.049 -13.695 2.164 1 94.94 94 VAL A CA 1
ATOM 724 C C . VAL A 1 94 ? -0.707 -14.031 2.812 1 94.94 94 VAL A C 1
ATOM 726 O O . VAL A 1 94 ? 0.314 -13.422 2.494 1 94.94 94 VAL A O 1
ATOM 729 N N . ARG A 1 95 ? -0.735 -14.906 3.811 1 85.62 95 ARG A N 1
ATOM 730 C CA . ARG A 1 95 ? 0.48 -15.25 4.539 1 85.62 95 ARG A CA 1
ATOM 731 C C . ARG A 1 95 ? 0.937 -16.672 4.195 1 85.62 95 ARG A C 1
ATOM 733 O O . ARG A 1 95 ? 0.112 -17.547 3.939 1 85.62 95 ARG A O 1
ATOM 740 N N . ASN A 1 96 ? 2.277 -16.703 4.047 1 71.88 96 ASN A N 1
ATOM 741 C CA . ASN A 1 96 ? 2.877 -18.016 3.822 1 71.88 96 ASN A CA 1
ATOM 742 C C . ASN A 1 96 ? 2.938 -18.828 5.113 1 71.88 96 ASN A C 1
ATOM 744 O O . ASN A 1 96 ? 3.047 -18.266 6.203 1 71.88 96 ASN A O 1
ATOM 748 N N . MET B 1 1 ? 12.062 6.832 -2.783 1 95.5 1 MET B N 1
ATOM 749 C CA . MET B 1 1 ? 11.211 5.648 -2.678 1 95.5 1 MET B CA 1
ATOM 750 C C . MET B 1 1 ? 9.883 5.867 -3.395 1 95.5 1 MET B C 1
ATOM 752 O O . MET B 1 1 ? 9.414 7.004 -3.506 1 95.5 1 MET B O 1
ATOM 756 N N . ILE B 1 2 ? 9.359 4.766 -3.98 1 98.25 2 ILE B N 1
ATOM 757 C CA . ILE B 1 2 ? 8.07 4.867 -4.645 1 98.25 2 ILE B CA 1
ATOM 758 C C . ILE B 1 2 ? 7.121 3.801 -4.098 1 98.25 2 ILE B C 1
ATOM 760 O O . ILE B 1 2 ? 7.562 2.727 -3.678 1 98.25 2 ILE B O 1
ATOM 764 N N . GLY B 1 3 ? 5.883 4.152 -3.994 1 98.75 3 GLY B N 1
ATOM 765 C CA . GLY B 1 3 ? 4.832 3.188 -3.727 1 98.75 3 GLY B CA 1
ATOM 766 C C . GLY B 1 3 ? 4.113 2.725 -4.98 1 98.75 3 GLY B C 1
ATOM 767 O O . GLY B 1 3 ? 3.977 3.484 -5.941 1 98.75 3 GLY B O 1
ATOM 768 N N . VAL B 1 4 ? 3.754 1.535 -4.988 1 98.94 4 VAL B N 1
ATOM 769 C CA . VAL B 1 4 ? 2.914 0.988 -6.047 1 98.94 4 VAL B CA 1
ATOM 770 C C . VAL B 1 4 ? 1.738 0.229 -5.438 1 98.94 4 VAL B C 1
ATOM 772 O O . VAL B 1 4 ? 1.924 -0.598 -4.543 1 98.94 4 VAL B O 1
ATOM 775 N N . TYR B 1 5 ? 0.567 0.54 -5.789 1 98.94 5 TYR B N 1
ATOM 776 C CA . TYR B 1 5 ? -0.658 -0.155 -5.41 1 98.94 5 TYR B CA 1
ATOM 777 C C . TYR B 1 5 ? -1.363 -0.724 -6.637 1 98.94 5 TYR B C 1
ATOM 779 O O . TYR B 1 5 ? -1.702 0.014 -7.562 1 98.94 5 TYR B O 1
ATOM 787 N N . VAL B 1 6 ? -1.549 -2.037 -6.68 1 98.88 6 VAL B N 1
ATOM 788 C CA . VAL B 1 6 ? -2.156 -2.725 -7.816 1 98.88 6 VAL B CA 1
ATOM 789 C C . VAL B 1 6 ? -3.422 -3.449 -7.363 1 98.88 6 VAL B C 1
ATOM 791 O O . VAL B 1 6 ? -3.412 -4.16 -6.355 1 98.88 6 VAL B O 1
ATOM 794 N N . VAL B 1 7 ? -4.504 -3.246 -8.086 1 98.88 7 VAL B N 1
ATOM 795 C CA . VAL B 1 7 ? -5.723 -4.012 -7.836 1 98.88 7 VAL B CA 1
ATOM 796 C C . VAL B 1 7 ? -6 -4.945 -9.008 1 98.88 7 VAL B C 1
ATOM 798 O O . VAL B 1 7 ? -5.945 -4.523 -10.172 1 98.88 7 VAL B O 1
ATOM 801 N N . VAL B 1 8 ? -6.227 -6.113 -8.695 1 98.81 8 VAL B N 1
ATOM 802 C CA . VAL B 1 8 ? -6.637 -7.094 -9.695 1 98.81 8 VAL B CA 1
ATOM 803 C C . VAL B 1 8 ? -7.938 -7.762 -9.258 1 98.81 8 VAL B C 1
ATOM 805 O O . VAL B 1 8 ? -8.18 -7.949 -8.062 1 98.81 8 VAL B O 1
ATOM 808 N N . ASN B 1 9 ? -8.797 -8.039 -10.203 1 98.88 9 ASN B N 1
ATOM 809 C CA . ASN B 1 9 ? -9.93 -8.938 -9.984 1 98.88 9 ASN B CA 1
ATOM 810 C C . ASN B 1 9 ? -9.602 -10.359 -10.422 1 98.88 9 ASN B C 1
ATOM 812 O O . ASN B 1 9 ? -9.148 -10.586 -11.547 1 98.88 9 ASN B O 1
ATOM 816 N N . VAL B 1 10 ? -9.828 -11.273 -9.539 1 98.88 10 VAL B N 1
ATOM 817 C CA . VAL B 1 10 ? -9.469 -12.664 -9.789 1 98.88 10 VAL B CA 1
ATOM 818 C C . VAL B 1 10 ? -10.719 -13.484 -10.094 1 98.88 10 VAL B C 1
ATOM 820 O O . VAL B 1 10 ? -11.727 -13.375 -9.391 1 98.88 10 VAL B O 1
ATOM 823 N N . LYS B 1 11 ? -10.617 -14.273 -11.188 1 98.81 11 LYS B N 1
ATOM 824 C CA . LYS B 1 11 ? -11.734 -15.164 -11.523 1 98.81 11 LYS B CA 1
ATOM 825 C C . LYS B 1 11 ? -12.062 -16.094 -10.367 1 98.81 11 LYS B C 1
ATOM 827 O O . LYS B 1 11 ? -11.156 -16.672 -9.758 1 98.81 11 LYS B O 1
ATOM 832 N N . ALA B 1 12 ? -13.344 -16.25 -10.117 1 98 12 ALA B N 1
ATOM 833 C CA . ALA B 1 12 ? -13.781 -17.062 -8.984 1 98 12 ALA B CA 1
ATOM 834 C C . ALA B 1 12 ? -13.164 -18.453 -9.047 1 98 12 ALA B C 1
ATOM 836 O O . ALA B 1 12 ? -12.727 -19 -8.023 1 98 12 ALA B O 1
ATOM 837 N N . ALA B 1 13 ? -13.047 -19 -10.164 1 98.31 13 ALA B N 1
ATOM 838 C CA . ALA B 1 13 ? -12.555 -20.359 -10.352 1 98.31 13 ALA B CA 1
ATOM 839 C C . ALA B 1 13 ? -11.039 -20.422 -10.211 1 98.31 13 ALA B C 1
ATOM 841 O O . ALA B 1 13 ? -10.461 -21.516 -10.102 1 98.31 13 ALA B O 1
ATOM 842 N N . SER B 1 14 ? -10.406 -19.266 -10.102 1 98.62 14 SER B N 1
ATOM 843 C CA . SER B 1 14 ? -8.953 -19.234 -10.156 1 98.62 14 SER B CA 1
ATOM 844 C C . SER B 1 14 ? -8.359 -18.766 -8.828 1 98.62 14 SER B C 1
ATOM 846 O O . SER B 1 14 ? -7.145 -18.594 -8.711 1 98.62 14 SER B O 1
ATOM 848 N N . VAL B 1 15 ? -9.195 -18.547 -7.832 1 97.88 15 VAL B N 1
ATOM 849 C CA . VAL B 1 15 ? -8.742 -17.969 -6.574 1 97.88 15 VAL B CA 1
ATOM 850 C C . VAL B 1 15 ? -7.68 -18.859 -5.941 1 97.88 15 VAL B C 1
ATOM 852 O O . VAL B 1 15 ? -6.625 -18.375 -5.512 1 97.88 15 VAL B O 1
ATOM 855 N N . ALA B 1 16 ? -7.922 -20.125 -5.879 1 97.69 16 ALA B N 1
ATOM 856 C CA . ALA B 1 16 ? -6.969 -21.047 -5.27 1 97.69 16 ALA B CA 1
ATOM 857 C C . ALA B 1 16 ? -5.625 -21.016 -5.996 1 97.69 16 ALA B C 1
ATOM 859 O O . ALA B 1 16 ? -4.574 -20.938 -5.359 1 97.69 16 ALA B O 1
ATOM 860 N N . LYS B 1 17 ? -5.656 -21.156 -7.301 1 98.38 17 LYS B N 1
ATOM 861 C CA . LYS B 1 17 ? -4.441 -21.094 -8.109 1 98.38 17 LYS B CA 1
ATOM 862 C C . LYS B 1 17 ? -3.705 -19.766 -7.898 1 98.38 17 LYS B C 1
ATOM 864 O O . LYS B 1 17 ? -2.48 -19.75 -7.758 1 98.38 17 LYS B O 1
ATOM 869 N N . PHE B 1 18 ? -4.426 -18.688 -7.875 1 98.75 18 PHE B N 1
ATOM 870 C CA . PHE B 1 18 ? -3.863 -17.359 -7.664 1 98.75 18 PHE B CA 1
ATOM 871 C C . PHE B 1 18 ? -3.107 -17.297 -6.34 1 98.75 18 PHE B C 1
ATOM 873 O O . PHE B 1 18 ? -1.949 -16.875 -6.305 1 98.75 18 PHE B O 1
ATOM 880 N N . GLU B 1 19 ? -3.742 -17.719 -5.27 1 98 19 GLU B N 1
ATOM 881 C CA . GLU B 1 19 ? -3.123 -17.656 -3.949 1 98 19 GLU B CA 1
ATOM 882 C C . GLU B 1 19 ? -1.909 -18.578 -3.867 1 98 19 GLU B C 1
ATOM 884 O O . GLU B 1 19 ? -0.938 -18.281 -3.17 1 98 19 GLU B O 1
ATOM 889 N N . GLU B 1 20 ? -1.922 -19.703 -4.609 1 97.81 20 GLU B N 1
ATOM 890 C CA . GLU B 1 20 ? -0.756 -20.578 -4.688 1 97.81 20 GLU B CA 1
ATOM 891 C C . GLU B 1 20 ? 0.428 -19.875 -5.332 1 97.81 20 GLU B C 1
ATOM 893 O O . GLU B 1 20 ? 1.563 -20 -4.871 1 97.81 20 GLU B O 1
ATOM 898 N N . ILE B 1 21 ? 0.17 -19.141 -6.367 1 98.38 21 ILE B N 1
ATOM 899 C CA . ILE B 1 21 ? 1.225 -18.406 -7.051 1 98.38 21 ILE B CA 1
ATOM 900 C C . ILE B 1 21 ? 1.771 -17.312 -6.129 1 98.38 21 ILE B C 1
ATOM 902 O O . ILE B 1 21 ? 2.98 -17.078 -6.09 1 98.38 21 ILE B O 1
ATOM 906 N N . LEU B 1 22 ? 0.856 -16.656 -5.387 1 98.25 22 LEU B N 1
ATOM 907 C CA . LEU B 1 22 ? 1.281 -15.617 -4.453 1 98.25 22 LEU B CA 1
ATOM 908 C C . LEU B 1 22 ? 2.291 -16.172 -3.453 1 98.25 22 LEU B C 1
ATOM 910 O O . LEU B 1 22 ? 3.232 -15.477 -3.068 1 98.25 22 LEU B O 1
ATOM 914 N N . LYS B 1 23 ? 2.09 -17.406 -3.078 1 97.19 23 LYS B N 1
ATOM 915 C CA . LYS B 1 23 ? 2.982 -18.031 -2.102 1 97.19 23 LYS B CA 1
ATOM 916 C C . LYS B 1 23 ? 4.398 -18.156 -2.656 1 97.19 23 LYS B C 1
ATOM 918 O O . LYS B 1 23 ? 5.355 -18.312 -1.895 1 97.19 23 LYS B O 1
ATOM 923 N N . ILE B 1 24 ? 4.52 -18.125 -3.893 1 97.44 24 ILE B N 1
ATOM 924 C CA . ILE B 1 24 ? 5.828 -18.203 -4.535 1 97.44 24 ILE B CA 1
ATOM 925 C C . ILE B 1 24 ? 6.391 -16.797 -4.738 1 97.44 24 ILE B C 1
ATOM 927 O O . ILE B 1 24 ? 7.5 -16.5 -4.289 1 97.44 24 ILE B O 1
ATOM 931 N N . ILE B 1 25 ? 5.598 -15.883 -5.293 1 98.31 25 ILE B N 1
ATOM 932 C CA . ILE B 1 25 ? 6.184 -14.648 -5.805 1 98.31 25 ILE B CA 1
ATOM 933 C C . ILE B 1 25 ? 6.355 -13.641 -4.664 1 98.31 25 ILE B C 1
ATOM 935 O O . ILE B 1 25 ? 7.254 -12.797 -4.703 1 98.31 25 ILE B O 1
ATOM 939 N N . VAL B 1 26 ? 5.504 -13.688 -3.633 1 98.31 26 VAL B N 1
ATOM 940 C CA . VAL B 1 26 ? 5.57 -12.672 -2.58 1 98.31 26 VAL B CA 1
ATOM 941 C C . VAL B 1 26 ? 6.887 -12.812 -1.817 1 98.31 26 VAL B C 1
ATOM 943 O O . VAL B 1 26 ? 7.688 -11.875 -1.773 1 98.31 26 VAL B O 1
ATOM 946 N N . PRO B 1 27 ? 7.254 -14.055 -1.281 1 98.25 27 PRO B N 1
ATOM 947 C CA . PRO B 1 27 ? 8.539 -14.141 -0.58 1 98.25 27 PRO B CA 1
ATOM 948 C C . PRO B 1 27 ? 9.727 -13.883 -1.499 1 98.25 27 PRO B C 1
ATOM 950 O O . PRO B 1 27 ? 10.734 -13.312 -1.066 1 98.25 27 PRO B O 1
ATOM 953 N N . ALA B 1 28 ? 9.695 -14.312 -2.729 1 98.56 28 ALA B N 1
ATOM 954 C CA . ALA B 1 28 ? 10.789 -14.062 -3.668 1 98.56 28 ALA B CA 1
ATOM 955 C C . ALA B 1 28 ? 10.953 -12.562 -3.926 1 98.56 28 ALA B C 1
ATOM 957 O O . ALA B 1 28 ? 12.078 -12.055 -3.945 1 98.56 28 ALA B O 1
ATOM 958 N N . SER B 1 29 ? 9.805 -11.797 -4.141 1 98.56 29 SER B N 1
ATOM 959 C CA . SER B 1 29 ? 9.82 -10.359 -4.402 1 98.56 29 SER B CA 1
ATOM 960 C C . SER B 1 29 ? 10.359 -9.586 -3.205 1 98.56 29 SER B C 1
ATOM 962 O O . SER B 1 29 ? 11.047 -8.578 -3.371 1 98.56 29 SER B O 1
ATOM 964 N N . GLN B 1 30 ? 10.047 -10.031 -1.964 1 97.94 30 GLN B N 1
ATOM 965 C CA . GLN B 1 30 ? 10.492 -9.375 -0.74 1 97.94 30 GLN B CA 1
ATOM 966 C C . GLN B 1 30 ? 12.016 -9.422 -0.618 1 97.94 30 GLN B C 1
ATOM 968 O O . GLN B 1 30 ? 12.609 -8.656 0.142 1 97.94 30 GLN B O 1
ATOM 973 N N . LYS B 1 31 ? 12.664 -10.305 -1.432 1 98.5 31 LYS B N 1
ATOM 974 C CA . LYS B 1 31 ? 14.109 -10.453 -1.399 1 98.5 31 LYS B CA 1
ATOM 975 C C . LYS B 1 31 ? 14.766 -9.695 -2.549 1 98.5 31 LYS B C 1
ATOM 977 O O . LYS B 1 31 ? 16 -9.617 -2.629 1 98.5 31 LYS B O 1
ATOM 982 N N . ASP B 1 32 ? 13.945 -9.195 -3.457 1 98.75 32 ASP B N 1
ATOM 983 C CA . ASP B 1 32 ? 14.492 -8.453 -4.59 1 98.75 32 ASP B CA 1
ATOM 984 C C . ASP B 1 32 ? 15.242 -7.211 -4.125 1 98.75 32 ASP B C 1
ATOM 986 O O . ASP B 1 32 ? 14.852 -6.574 -3.143 1 98.75 32 ASP B O 1
ATOM 990 N N . LYS B 1 33 ? 16.266 -6.863 -4.855 1 98.44 33 LYS B N 1
ATOM 991 C CA . LYS B 1 33 ? 17 -5.629 -4.586 1 98.44 33 LYS B CA 1
ATOM 992 C C . LYS B 1 33 ? 16.062 -4.422 -4.602 1 98.44 33 LYS B C 1
ATOM 994 O O . LYS B 1 33 ? 15.266 -4.258 -5.527 1 98.44 33 LYS B O 1
ATOM 999 N N . GLY B 1 34 ? 16.172 -3.586 -3.551 1 98.56 34 GLY B N 1
ATOM 1000 C CA . GLY B 1 34 ? 15.414 -2.342 -3.498 1 98.56 34 GLY B CA 1
ATOM 1001 C C . GLY B 1 34 ? 14 -2.521 -2.988 1 98.56 34 GLY B C 1
ATOM 1002 O O . GLY B 1 34 ? 13.266 -1.544 -2.812 1 98.56 34 GLY B O 1
ATOM 1003 N N . CYS B 1 35 ? 13.539 -3.775 -2.705 1 98.69 35 CYS B N 1
ATOM 1004 C CA . CYS B 1 35 ? 12.203 -3.992 -2.164 1 98.69 35 CYS B CA 1
ATOM 1005 C C . CYS B 1 35 ? 12.141 -3.609 -0.689 1 98.69 35 CYS B C 1
ATOM 1007 O O . CYS B 1 35 ? 12.891 -4.148 0.127 1 98.69 35 CYS B O 1
ATOM 1009 N N . ILE B 1 36 ? 11.32 -2.746 -0.375 1 97.88 36 ILE B N 1
ATOM 1010 C CA . ILE B 1 36 ? 11.102 -2.342 1.009 1 97.88 36 ILE B CA 1
ATOM 1011 C C . ILE B 1 36 ? 9.891 -3.088 1.574 1 97.88 36 ILE B C 1
ATOM 1013 O O . ILE B 1 36 ? 9.922 -3.557 2.715 1 97.88 36 ILE B O 1
ATOM 1017 N N . ASN B 1 37 ? 8.898 -3.174 0.77 1 97.75 37 ASN B N 1
ATOM 1018 C CA . ASN B 1 37 ? 7.703 -3.932 1.116 1 97.75 37 ASN B CA 1
ATOM 1019 C C . ASN B 1 37 ? 7.023 -4.508 -0.125 1 97.75 37 ASN B C 1
ATOM 1021 O O . ASN B 1 37 ? 7.008 -3.869 -1.18 1 97.75 37 ASN B O 1
ATOM 1025 N N . TYR B 1 38 ? 6.508 -5.656 0.018 1 98.56 38 TYR B N 1
ATOM 1026 C CA . TYR B 1 38 ? 5.734 -6.34 -1.016 1 98.56 38 TYR B CA 1
ATOM 1027 C C . TYR B 1 38 ? 4.758 -7.332 -0.4 1 98.56 38 TYR B C 1
ATOM 1029 O O . TYR B 1 38 ? 5.168 -8.367 0.136 1 98.56 38 TYR B O 1
ATOM 1037 N N . GLU B 1 39 ? 3.527 -6.996 -0.468 1 98.5 39 GLU B N 1
ATOM 1038 C CA . GLU B 1 39 ? 2.463 -7.82 0.091 1 98.5 39 GLU B CA 1
ATOM 1039 C C . GLU B 1 39 ? 1.272 -7.906 -0.86 1 98.5 39 GLU B C 1
ATOM 1041 O O . GLU B 1 39 ? 1.104 -7.051 -1.73 1 98.5 39 GLU B O 1
ATOM 1046 N N . CYS B 1 40 ? 0.475 -8.914 -0.663 1 98.75 40 CYS B N 1
ATOM 1047 C CA . CYS B 1 40 ? -0.771 -9.055 -1.408 1 98.75 40 CYS B CA 1
ATOM 1048 C C . CYS B 1 40 ? -1.846 -9.719 -0.558 1 98.75 40 CYS B C 1
ATOM 1050 O O . CYS B 1 40 ? -1.545 -10.594 0.257 1 98.75 40 CYS B O 1
ATOM 1052 N N . GLY B 1 41 ? -3.064 -9.344 -0.797 1 98.62 41 GLY B N 1
ATOM 1053 C CA . GLY B 1 41 ? -4.184 -9.992 -0.131 1 98.62 41 GLY B CA 1
ATOM 1054 C C . GLY B 1 41 ? -5.531 -9.531 -0.642 1 98.62 41 GLY B C 1
ATOM 1055 O O . GLY B 1 41 ? -5.605 -8.688 -1.54 1 98.62 41 GLY B O 1
ATOM 1056 N N . ALA B 1 42 ? -6.578 -10.133 -0.115 1 98.69 42 ALA B N 1
ATOM 1057 C CA . ALA B 1 42 ? -7.949 -9.852 -0.542 1 98.69 42 ALA B CA 1
ATOM 1058 C C . ALA B 1 42 ? -8.453 -8.539 0.048 1 98.69 42 ALA B C 1
ATOM 1060 O O . ALA B 1 42 ? -8.227 -8.258 1.228 1 98.69 42 ALA B O 1
ATOM 1061 N N . ILE B 1 43 ? -9.086 -7.68 -0.858 1 98.81 43 ILE B N 1
ATOM 1062 C CA . ILE B 1 43 ? -9.711 -6.453 -0.378 1 98.81 43 ILE B CA 1
ATOM 1063 C C . ILE B 1 43 ? -11.016 -6.789 0.343 1 98.81 43 ILE B C 1
ATOM 1065 O O . ILE B 1 43 ? -11.906 -7.43 -0.23 1 98.81 43 ILE B O 1
ATOM 1069 N N . VAL B 1 44 ? -11.094 -6.387 1.585 1 98.44 44 VAL B N 1
ATOM 1070 C CA . VAL B 1 44 ? -12.25 -6.707 2.416 1 98.44 44 VAL B CA 1
ATOM 1071 C C . VAL B 1 44 ? -13.508 -6.078 1.819 1 98.44 44 VAL B C 1
ATOM 1073 O O . VAL B 1 44 ? -13.508 -4.895 1.468 1 98.44 44 VAL B O 1
ATOM 1076 N N . GLY B 1 45 ? -14.516 -6.918 1.661 1 98.06 45 GLY B N 1
ATOM 1077 C CA . GLY B 1 45 ? -15.812 -6.426 1.224 1 98.06 45 GLY B CA 1
ATOM 1078 C C . GLY B 1 45 ? -15.953 -6.363 -0.286 1 98.06 45 GLY B C 1
ATOM 1079 O O . GLY B 1 45 ? -16.984 -5.922 -0.804 1 98.06 45 GLY B O 1
ATOM 1080 N N . GLN B 1 46 ? -14.914 -6.75 -1.022 1 97.75 46 GLN B N 1
ATOM 1081 C CA . GLN B 1 46 ? -14.93 -6.758 -2.48 1 97.75 46 GLN B CA 1
ATOM 1082 C C . GLN B 1 46 ? -14.633 -8.148 -3.027 1 97.75 46 GLN B C 1
ATOM 1084 O O . GLN B 1 46 ? -13.469 -8.531 -3.168 1 97.75 46 GLN B O 1
ATOM 1089 N N . ASN B 1 47 ? -15.633 -8.805 -3.398 1 95.88 47 ASN B N 1
ATOM 1090 C CA . ASN B 1 47 ? -15.492 -10.195 -3.82 1 95.88 47 ASN B CA 1
ATOM 1091 C C . ASN B 1 47 ? -14.547 -10.32 -5.016 1 95.88 47 ASN B C 1
ATOM 1093 O O . ASN B 1 47 ? -14.734 -9.664 -6.035 1 95.88 47 ASN B O 1
ATOM 1097 N N . GLY B 1 48 ? -13.492 -11.094 -4.867 1 97.62 48 GLY B N 1
ATOM 1098 C CA . GLY B 1 48 ? -12.578 -11.414 -5.953 1 97.62 48 GLY B CA 1
ATOM 1099 C C . GLY B 1 48 ? -11.492 -10.367 -6.145 1 97.62 48 GLY B C 1
ATOM 1100 O O . GLY B 1 48 ? -10.594 -10.539 -6.973 1 97.62 48 GLY B O 1
ATOM 1101 N N . ALA B 1 49 ? -11.586 -9.281 -5.41 1 98.75 49 ALA B N 1
ATOM 1102 C CA . ALA B 1 49 ? -10.609 -8.211 -5.562 1 98.75 49 ALA B CA 1
ATOM 1103 C C . ALA B 1 49 ? -9.422 -8.414 -4.625 1 98.75 49 ALA B C 1
ATOM 1105 O O . ALA B 1 49 ? -9.602 -8.664 -3.43 1 98.75 49 ALA B O 1
ATOM 1106 N N . TYR B 1 50 ? -8.211 -8.367 -5.211 1 98.94 50 TYR B N 1
ATOM 1107 C CA . TYR B 1 50 ? -6.949 -8.438 -4.48 1 98.94 50 TYR B CA 1
ATOM 1108 C C . TYR B 1 50 ? -6.102 -7.199 -4.738 1 98.94 50 TYR B C 1
ATOM 1110 O O . TYR B 1 50 ? -6.195 -6.586 -5.801 1 98.94 50 TYR B O 1
ATOM 1118 N N . ALA B 1 51 ? -5.332 -6.914 -3.756 1 98.94 51 ALA B N 1
ATOM 1119 C CA . ALA B 1 51 ? -4.43 -5.777 -3.912 1 98.94 51 ALA B CA 1
ATOM 1120 C C . ALA B 1 51 ? -2.986 -6.18 -3.623 1 98.94 51 ALA B C 1
ATOM 1122 O O . ALA B 1 51 ? -2.723 -6.934 -2.684 1 98.94 51 ALA B O 1
ATOM 1123 N N . PHE B 1 52 ? -2.062 -5.691 -4.43 1 98.94 52 PHE B N 1
ATOM 1124 C CA . PHE B 1 52 ? -0.641 -5.656 -4.109 1 98.94 52 PHE B CA 1
ATOM 1125 C C . PHE B 1 52 ? -0.258 -4.312 -3.5 1 98.94 52 PHE B C 1
ATOM 1127 O O . PHE B 1 52 ? -0.618 -3.26 -4.031 1 98.94 52 PHE B O 1
ATOM 1134 N N . LEU B 1 53 ? 0.384 -4.305 -2.352 1 98.88 53 LEU B N 1
ATOM 1135 C CA . LEU B 1 53 ? 0.997 -3.148 -1.709 1 98.88 53 LEU B CA 1
ATOM 1136 C C . LEU B 1 53 ? 2.518 -3.232 -1.777 1 98.88 53 LEU B C 1
ATOM 1138 O O . LEU B 1 53 ? 3.131 -4.062 -1.101 1 98.88 53 LEU B O 1
ATOM 1142 N N . GLU B 1 54 ? 3.09 -2.342 -2.572 1 98.81 54 GLU B N 1
ATOM 1143 C CA . GLU B 1 54 ? 4.527 -2.42 -2.812 1 98.81 54 GLU B CA 1
ATOM 1144 C C . GLU B 1 54 ? 5.215 -1.099 -2.48 1 98.81 54 GLU B C 1
ATOM 1146 O O . GLU B 1 54 ? 4.668 -0.025 -2.742 1 98.81 54 GLU B O 1
ATOM 1151 N N . ILE B 1 55 ? 6.355 -1.18 -1.911 1 98.62 55 ILE B N 1
ATOM 1152 C CA . ILE B 1 55 ? 7.258 -0.048 -1.733 1 98.62 55 ILE B CA 1
ATOM 1153 C C . ILE B 1 55 ? 8.656 -0.423 -2.217 1 98.62 55 ILE B C 1
ATOM 1155 O O . ILE B 1 55 ? 9.188 -1.476 -1.852 1 98.62 55 ILE B O 1
ATOM 1159 N N . TRP B 1 56 ? 9.211 0.444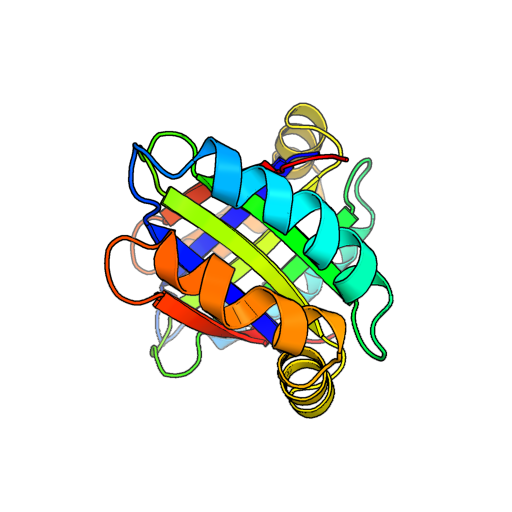 -3.045 1 98.62 56 TRP B N 1
ATOM 1160 C CA . TRP B 1 56 ? 10.508 0.213 -3.672 1 98.62 56 TRP B CA 1
ATOM 1161 C C . TRP B 1 56 ? 11.445 1.395 -3.441 1 98.62 56 TRP B C 1
ATOM 1163 O O . TRP B 1 56 ? 11 2.545 -3.396 1 98.62 56 TRP B O 1
ATOM 1173 N N . GLN B 1 57 ? 12.672 1.057 -3.336 1 98.25 57 GLN B N 1
ATOM 1174 C CA . GLN B 1 57 ? 13.672 2.104 -3.172 1 98.25 57 GLN B CA 1
ATOM 1175 C C . GLN B 1 57 ? 13.672 3.061 -4.359 1 98.25 57 GLN B C 1
ATOM 1177 O O . GLN B 1 57 ? 13.961 4.25 -4.207 1 98.25 57 GLN B O 1
ATOM 1182 N N . SER B 1 58 ? 13.469 2.512 -5.551 1 98.06 58 SER B N 1
ATOM 1183 C CA . SER B 1 58 ? 13.422 3.328 -6.762 1 98.06 58 SER B CA 1
ATOM 1184 C C . SER B 1 58 ? 12.484 2.717 -7.801 1 98.06 58 SER B C 1
ATOM 1186 O O . SER B 1 58 ? 12.133 1.539 -7.711 1 98.06 58 SER B O 1
ATOM 1188 N N . LEU B 1 59 ? 12.133 3.549 -8.773 1 97.62 59 LEU B N 1
ATOM 1189 C CA . LEU B 1 59 ? 11.352 3.043 -9.898 1 97.62 59 LEU B CA 1
ATOM 1190 C C . LEU B 1 59 ? 12.125 1.97 -10.656 1 97.62 59 LEU B C 1
ATOM 1192 O O . LEU B 1 59 ? 11.539 0.992 -11.125 1 97.62 59 LEU B O 1
ATOM 1196 N N . GLN B 1 60 ? 13.414 2.158 -10.773 1 98.44 60 GLN B N 1
ATOM 1197 C CA . GLN B 1 60 ? 14.25 1.177 -11.469 1 98.44 60 GLN B CA 1
ATOM 1198 C C . GLN B 1 60 ? 14.219 -0.171 -10.75 1 98.44 60 GLN B C 1
ATOM 1200 O O . GLN B 1 60 ? 14.156 -1.22 -11.391 1 98.44 60 GLN B O 1
ATOM 1205 N N . ASP B 1 61 ? 14.242 -0.158 -9.406 1 98.75 61 ASP B N 1
ATOM 1206 C CA . ASP B 1 61 ? 14.156 -1.396 -8.633 1 98.75 61 ASP B CA 1
ATOM 1207 C C . ASP B 1 61 ? 12.844 -2.123 -8.906 1 98.75 61 ASP B C 1
ATOM 1209 O O . ASP B 1 61 ? 12.82 -3.35 -9.039 1 98.75 61 ASP B O 1
ATOM 1213 N N . GLN B 1 62 ? 11.781 -1.348 -8.992 1 98.62 62 GLN B N 1
ATOM 1214 C CA . GLN B 1 62 ? 10.477 -1.937 -9.281 1 98.62 62 GLN B CA 1
ATOM 1215 C C . GLN B 1 62 ? 10.445 -2.551 -10.68 1 98.62 62 GLN B C 1
ATOM 1217 O O . GLN B 1 62 ? 9.906 -3.643 -10.867 1 98.62 62 GLN B O 1
ATOM 1222 N N . LYS B 1 63 ? 11 -1.862 -11.672 1 98.12 63 LYS B N 1
ATOM 1223 C CA . LYS B 1 63 ? 11.086 -2.381 -13.039 1 98.12 63 LYS B CA 1
ATOM 1224 C C . LYS B 1 63 ? 11.914 -3.66 -13.094 1 98.12 63 LYS B C 1
ATOM 1226 O O . LYS B 1 63 ? 11.547 -4.617 -13.773 1 98.12 63 LYS B O 1
ATOM 1231 N N . ASP B 1 64 ? 13.008 -3.648 -12.375 1 98.56 64 ASP B N 1
ATOM 1232 C CA . ASP B 1 64 ? 13.852 -4.836 -12.312 1 98.56 64 ASP B CA 1
ATOM 1233 C C . ASP B 1 64 ? 13.094 -6.02 -11.711 1 98.56 64 ASP B C 1
ATOM 1235 O O . ASP B 1 64 ? 13.266 -7.16 -12.141 1 98.56 64 ASP B O 1
ATOM 1239 N N . HIS B 1 65 ? 12.297 -5.727 -10.695 1 98.5 65 HIS B N 1
ATOM 1240 C CA . HIS B 1 65 ? 11.453 -6.754 -10.094 1 98.5 65 HIS B CA 1
ATOM 1241 C C . HIS B 1 65 ? 10.555 -7.406 -11.133 1 98.5 65 HIS B C 1
ATOM 1243 O O . HIS B 1 65 ? 10.406 -8.625 -11.156 1 98.5 65 HIS B O 1
ATOM 1249 N N . MET B 1 66 ? 9.961 -6.633 -12.039 1 97.5 66 MET B N 1
ATOM 1250 C CA . MET B 1 66 ? 9.031 -7.148 -13.039 1 97.5 66 MET B CA 1
ATOM 1251 C C . MET B 1 66 ? 9.75 -8.031 -14.047 1 97.5 66 MET B C 1
ATOM 1253 O O . MET B 1 66 ? 9.125 -8.867 -14.703 1 97.5 66 MET B O 1
ATOM 1257 N N . ASN B 1 67 ? 11.086 -7.863 -14.07 1 97.62 67 ASN B N 1
ATOM 1258 C CA . ASN B 1 67 ? 11.898 -8.648 -14.992 1 97.62 67 ASN B CA 1
ATOM 1259 C C . ASN B 1 67 ? 12.672 -9.742 -14.266 1 97.62 67 ASN B C 1
ATOM 1261 O O . ASN B 1 67 ? 13.508 -10.43 -14.867 1 97.62 67 ASN B O 1
ATOM 1265 N N . SER B 1 68 ? 12.477 -9.922 -13.062 1 98.38 68 SER B N 1
ATOM 1266 C CA . SER B 1 68 ? 13.172 -10.938 -12.273 1 98.38 68 SER B CA 1
ATOM 1267 C C . SER B 1 68 ? 12.773 -12.344 -12.711 1 98.38 68 SER B C 1
ATOM 1269 O O . SER B 1 68 ? 11.734 -12.531 -13.344 1 98.38 68 SER B O 1
ATOM 1271 N N . PRO B 1 69 ? 13.586 -13.359 -12.367 1 98.25 69 PRO B N 1
ATOM 1272 C CA . PRO B 1 69 ? 13.273 -14.742 -12.742 1 98.25 69 PRO B CA 1
ATOM 1273 C C . PRO B 1 69 ? 11.93 -15.211 -12.195 1 98.25 69 PRO B C 1
ATOM 1275 O O . PRO B 1 69 ? 11.141 -15.82 -12.922 1 98.25 69 PRO B O 1
ATOM 1278 N N . HIS B 1 70 ? 11.609 -14.922 -10.938 1 98.56 70 HIS B N 1
ATOM 1279 C CA . HIS B 1 70 ? 10.367 -15.406 -10.352 1 98.56 70 HIS B CA 1
ATOM 1280 C C . HIS B 1 70 ? 9.148 -14.781 -11.031 1 98.56 70 HIS B C 1
ATOM 1282 O O . HIS B 1 70 ? 8.109 -15.422 -11.18 1 98.56 70 HIS B O 1
ATOM 1288 N N . MET B 1 71 ? 9.289 -13.508 -11.422 1 98.44 71 MET B N 1
ATOM 1289 C CA . MET B 1 71 ? 8.172 -12.875 -12.117 1 98.44 71 MET B CA 1
ATOM 1290 C C . MET B 1 71 ? 8.039 -13.43 -13.531 1 98.44 71 MET B C 1
ATOM 1292 O O . MET B 1 71 ? 6.934 -13.773 -13.969 1 98.44 71 MET B O 1
ATOM 1296 N N . ARG B 1 72 ? 9.125 -13.57 -14.227 1 98.06 72 ARG B N 1
ATOM 1297 C CA . ARG B 1 72 ? 9.094 -14.109 -15.578 1 98.06 72 ARG B CA 1
ATOM 1298 C C . ARG B 1 72 ? 8.484 -15.508 -15.594 1 98.06 72 ARG B C 1
ATOM 1300 O O . ARG B 1 72 ? 7.742 -15.859 -16.516 1 98.06 72 ARG B O 1
ATOM 1307 N N . GLU B 1 73 ? 8.781 -16.203 -14.641 1 98.38 73 GLU B N 1
ATOM 1308 C CA . GLU B 1 73 ? 8.344 -17.594 -14.562 1 98.38 73 GLU B CA 1
ATOM 1309 C C . GLU B 1 73 ? 6.863 -17.688 -14.203 1 98.38 73 GLU B C 1
ATOM 1311 O O . GLU B 1 73 ? 6.223 -18.703 -14.469 1 98.38 73 GLU B O 1
ATOM 1316 N N . ASN B 1 74 ? 6.301 -16.625 -13.617 1 98.62 74 ASN B N 1
ATOM 1317 C CA . ASN B 1 74 ? 4.973 -16.766 -13.031 1 98.62 74 ASN B CA 1
ATOM 1318 C C . ASN B 1 74 ? 3.988 -15.75 -13.617 1 98.62 74 ASN B C 1
ATOM 1320 O O . ASN B 1 74 ? 2.775 -15.883 -13.438 1 98.62 74 ASN B O 1
ATOM 1324 N N . ALA B 1 75 ? 4.441 -14.766 -14.336 1 97.56 75 ALA B N 1
ATOM 1325 C CA . ALA B 1 75 ? 3.623 -13.633 -14.75 1 97.56 75 ALA B CA 1
ATOM 1326 C C . ALA B 1 75 ? 2.453 -14.086 -15.617 1 97.56 75 ALA B C 1
ATOM 1328 O O . ALA B 1 75 ? 1.332 -13.586 -15.469 1 97.56 75 ALA B O 1
ATOM 1329 N N . ALA B 1 76 ? 2.674 -14.992 -16.547 1 97.94 76 ALA B N 1
ATOM 1330 C CA . ALA B 1 76 ? 1.616 -15.469 -17.422 1 97.94 76 ALA B CA 1
ATOM 1331 C C . ALA B 1 76 ? 0.525 -16.188 -16.641 1 97.94 76 ALA B C 1
ATOM 1333 O O . ALA B 1 76 ? -0.666 -15.984 -16.891 1 97.94 76 ALA B O 1
ATOM 1334 N N . ALA B 1 77 ? 0.926 -17.078 -15.781 1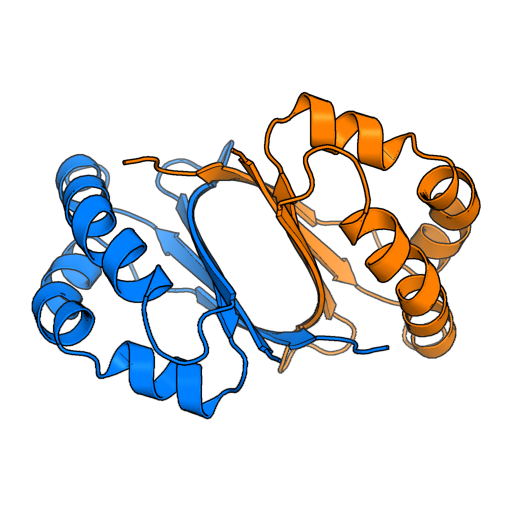 98.44 77 ALA B N 1
ATOM 1335 C CA . ALA B 1 77 ? -0.029 -17.812 -14.945 1 98.44 77 ALA B CA 1
ATOM 1336 C C . ALA B 1 77 ? -0.832 -16.859 -14.07 1 98.44 77 ALA B C 1
ATOM 1338 O O . ALA B 1 77 ? -2.039 -17.031 -13.883 1 98.44 77 ALA B O 1
ATOM 1339 N N . LEU B 1 78 ? -0.157 -15.859 -13.523 1 98.19 78 LEU B N 1
ATOM 1340 C CA . LEU B 1 78 ? -0.819 -14.828 -12.727 1 98.19 78 LEU B CA 1
ATOM 1341 C C . LEU B 1 78 ? -1.886 -14.109 -13.547 1 98.19 78 LEU B C 1
ATOM 1343 O O . LEU B 1 78 ? -3.037 -14.008 -13.117 1 98.19 78 LEU B O 1
ATOM 1347 N N . ALA B 1 79 ? -1.556 -13.688 -14.719 1 98.19 79 ALA B N 1
ATOM 1348 C CA . ALA B 1 7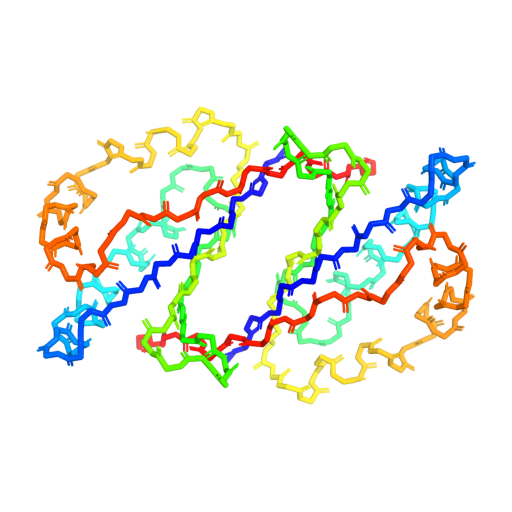9 ? -2.451 -12.93 -15.594 1 98.19 79 ALA B CA 1
ATOM 1349 C C . ALA B 1 79 ? -3.666 -13.766 -15.984 1 98.19 79 ALA B C 1
ATOM 1351 O O . ALA B 1 79 ? -4.77 -13.234 -16.141 1 98.19 79 ALA B O 1
ATOM 1352 N N . ARG B 1 80 ? -3.488 -15.039 -16.156 1 98.56 80 ARG B N 1
ATOM 1353 C CA . ARG B 1 80 ? -4.578 -15.938 -16.531 1 98.56 80 ARG B CA 1
ATOM 1354 C C . ARG B 1 80 ? -5.621 -16.016 -15.422 1 98.56 80 ARG B C 1
ATOM 1356 O O . ARG B 1 80 ? -6.766 -16.406 -15.672 1 98.56 80 ARG B O 1
ATOM 1363 N N . CYS B 1 81 ? -5.207 -15.719 -14.219 1 98.81 81 CYS B N 1
ATOM 1364 C CA . CYS B 1 81 ? -6.133 -15.766 -13.094 1 98.81 81 CYS B CA 1
ATOM 1365 C C . CYS B 1 81 ? -7.012 -14.523 -13.062 1 98.81 81 CYS B C 1
ATOM 1367 O O . CYS B 1 81 ? -8.039 -14.5 -12.375 1 98.81 81 CYS B O 1
ATOM 1369 N N . TYR B 1 82 ? -6.633 -13.508 -13.742 1 98.75 82 TYR B N 1
ATOM 1370 C CA . TYR B 1 82 ? -7.301 -12.211 -13.617 1 98.75 82 TYR B CA 1
ATOM 1371 C C . TYR B 1 82 ? -8.578 -12.18 -14.445 1 98.75 82 TYR B C 1
ATOM 1373 O O . TYR B 1 82 ? -8.68 -12.844 -15.477 1 98.75 82 TYR B O 1
ATOM 1381 N N . ASP B 1 83 ? -9.477 -11.547 -13.906 1 98.56 83 ASP B N 1
ATOM 1382 C CA . ASP B 1 83 ? -10.68 -11.148 -14.625 1 98.56 83 ASP B CA 1
ATOM 1383 C C . ASP B 1 83 ? -10.586 -9.695 -15.094 1 98.56 83 ASP B C 1
ATOM 1385 O O . ASP B 1 83 ? -11.016 -8.781 -14.391 1 98.56 83 ASP B O 1
ATOM 1389 N N . GLY B 1 84 ? -10 -9.461 -16.312 1 97.94 84 GLY B N 1
ATOM 1390 C CA . GLY B 1 84 ? -9.75 -8.109 -16.797 1 97.94 84 GLY B CA 1
ATOM 1391 C C . GLY B 1 84 ? -8.328 -7.637 -16.531 1 97.94 84 GLY B C 1
ATOM 1392 O O . GLY B 1 84 ? -7.469 -8.422 -16.141 1 97.94 84 GLY B O 1
ATOM 1393 N N . GLU B 1 85 ? -8.039 -6.352 -16.766 1 97.94 85 GLU B N 1
ATOM 1394 C CA . GLU B 1 85 ? -6.703 -5.777 -16.641 1 97.94 85 GLU B CA 1
ATOM 1395 C C . GLU B 1 85 ? -6.457 -5.254 -15.234 1 97.94 85 GLU B C 1
ATOM 1397 O O . GLU B 1 85 ? -7.367 -4.719 -14.594 1 97.94 85 GLU B O 1
ATOM 1402 N N . PRO B 1 86 ? -5.281 -5.387 -14.727 1 98.62 86 PRO B N 1
ATOM 1403 C CA . PRO B 1 86 ? -4.953 -4.77 -13.438 1 98.62 86 PRO B CA 1
ATOM 1404 C C . PRO B 1 86 ? -5.086 -3.25 -13.461 1 98.62 86 PRO B C 1
ATOM 1406 O O . PRO B 1 86 ? -4.945 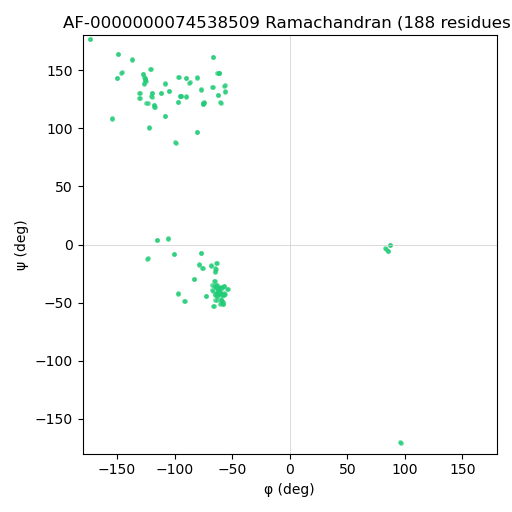-2.629 -14.516 1 98.62 86 PRO B O 1
ATOM 1409 N N . GLN B 1 87 ? -5.461 -2.697 -12.344 1 98.44 87 GLN B N 1
ATOM 1410 C CA . GLN B 1 87 ? -5.352 -1.264 -12.094 1 98.44 87 GLN B CA 1
ATOM 1411 C C . GLN B 1 87 ? -4.082 -0.938 -11.312 1 98.44 87 GLN B C 1
ATOM 1413 O O . GLN B 1 87 ? -3.877 -1.455 -10.211 1 98.44 87 GLN B O 1
ATOM 1418 N N . ILE B 1 88 ? -3.264 -0.116 -11.836 1 98.69 88 ILE B N 1
ATOM 1419 C CA . ILE B 1 88 ? -1.966 0.147 -11.227 1 98.69 88 ILE B CA 1
ATOM 1420 C C . ILE B 1 88 ? -1.855 1.627 -10.867 1 98.69 88 ILE B C 1
ATOM 1422 O O . ILE B 1 88 ? -2.08 2.496 -11.711 1 98.69 88 ILE B O 1
ATOM 1426 N N . ASN B 1 89 ? -1.526 1.95 -9.664 1 98.81 89 ASN B N 1
ATOM 1427 C CA . ASN B 1 89 ? -1.235 3.301 -9.195 1 98.81 89 ASN B CA 1
ATOM 1428 C C . ASN B 1 89 ? 0.202 3.426 -8.695 1 98.81 89 ASN B C 1
ATOM 1430 O O . ASN B 1 89 ? 0.605 2.727 -7.766 1 98.81 89 ASN B O 1
ATOM 1434 N N . PHE B 1 90 ? 0.932 4.25 -9.336 1 98.81 90 PHE B N 1
ATOM 1435 C CA . PHE B 1 90 ? 2.232 4.645 -8.805 1 98.81 90 PHE B CA 1
ATOM 1436 C C . PHE B 1 90 ? 2.092 5.828 -7.852 1 98.81 90 PHE B C 1
ATOM 1438 O O . PHE B 1 90 ? 1.296 6.738 -8.094 1 98.81 90 PHE B O 1
ATOM 1445 N N . ILE B 1 91 ? 2.812 5.805 -6.793 1 98.75 91 ILE B N 1
ATOM 1446 C CA . ILE B 1 91 ? 2.701 6.816 -5.746 1 98.75 91 ILE B CA 1
ATOM 1447 C C . ILE B 1 91 ? 4.07 7.445 -5.492 1 98.75 91 ILE B C 1
ATOM 1449 O O . ILE B 1 91 ? 5.039 6.742 -5.195 1 98.75 91 ILE B O 1
ATOM 1453 N N . ASN B 1 92 ? 4.195 8.75 -5.648 1 98.12 92 ASN B N 1
ATOM 1454 C CA . ASN B 1 92 ? 5.379 9.5 -5.254 1 98.12 92 ASN B CA 1
ATOM 1455 C C . ASN B 1 92 ? 5.379 9.805 -3.758 1 98.12 92 ASN B C 1
ATOM 1457 O O . ASN B 1 92 ? 4.719 10.742 -3.312 1 98.12 92 ASN B O 1
ATOM 1461 N N . LEU B 1 93 ? 6.051 9.008 -2.986 1 97.94 93 LEU B N 1
ATOM 1462 C CA . LEU B 1 93 ? 5.992 9.07 -1.529 1 97.94 93 LEU B CA 1
ATOM 1463 C C . LEU B 1 93 ? 6.617 10.367 -1.018 1 97.94 93 LEU B C 1
ATOM 1465 O O . LEU B 1 93 ? 7.641 10.812 -1.534 1 97.94 93 LEU B O 1
ATOM 1469 N N . VAL B 1 94 ? 5.934 10.984 -0.067 1 94.94 94 VAL B N 1
ATOM 1470 C CA . VAL B 1 94 ? 6.453 12.188 0.574 1 94.94 94 VAL B CA 1
ATOM 1471 C C . VAL B 1 94 ? 7.562 11.812 1.557 1 94.94 94 VAL B C 1
ATOM 1473 O O . VAL B 1 94 ? 7.367 10.961 2.426 1 94.94 94 VAL B O 1
ATOM 1476 N N . ARG B 1 95 ? 8.758 12.352 1.329 1 85.81 95 ARG B N 1
ATOM 1477 C CA . ARG B 1 95 ? 9.906 12.031 2.168 1 85.81 95 ARG B CA 1
ATOM 1478 C C . ARG B 1 95 ? 10.289 13.211 3.055 1 85.81 95 ARG B C 1
ATOM 1480 O O . ARG B 1 95 ? 10.133 14.367 2.658 1 85.81 95 ARG B O 1
ATOM 1487 N N . ASN B 1 96 ? 10.617 12.789 4.301 1 72.5 96 ASN B N 1
ATOM 1488 C CA . ASN B 1 96 ? 11.102 13.797 5.234 1 72.5 96 ASN B CA 1
ATOM 1489 C C . ASN B 1 96 ? 12.547 14.195 4.926 1 72.5 96 ASN B C 1
ATOM 1491 O O . ASN B 1 96 ? 13.32 13.383 4.41 1 72.5 96 ASN B O 1
#

Sequence (192 aa):
MIGVYVVVNVKAASVAKFEEILKIIVPASQKDKGCINYECGAIVGQNGAYAFLEIWQSLQDQKDHMNSPHMRENAAALARCYDGEPQINFINLVRNMIGVYVVVNVKAASVAKFEEILKIIVPASQKDKGCINYECGAIVGQNGAYAFLEIWQSLQDQKDHMNSPHMRENAAALARCYDGEPQINFINLVRN

InterPro domains:
  IPR007138 Antibiotic biosynthesis monooxygenase domain [PF03992] (1-73)
  IPR007138 Antibiotic biosynthesis monooxygenase domain [PS51725] (2-90)
  IPR011008 Dimeric alpha-beta barrel [SSF54909] (1-90)
  IPR050744 AI-2 Signaling Cycle Isomerase LsrG [PTHR33336] (1-92)

Secondary structure (DSSP, 8-state):
-EEEEEEEEB-GGGHHHHHHHHHHHHHHHHTSTTEEEEEEEEETTSTTEEEEEEEES-HHHHHHHHTSHHHHHHHHHHHHTBSSPPEEEEEEE---/-EEEEEEEEB-GGGHHHHHHHHHHHHHHHHTSTTEEEEEEEEETTSTTEEEEEEEES-HHHHHHHHTSHHHHHHHHHHHHTBSSPPEEEEEEE---

Foldseek 3Di:
DKKKKKKFAFDPVCVVVLVVLCVQLQVVLCPQPFWPHWDKDADPPDPRMMMIITDGNDPVSVVVSCVDPSNVVCVVVNVVRTDDDMDMDMGDDDDD/DKKKKKKFAFDPVCVVVLVVLCVQLQVVLCPQPFWPHWDKDADPPDPRMMMIITDGNDPVSVVVSCVDPSNVVCVVVNVVRTDDDMDMDMGDDDDD

Nearest PDB structures (foldseek):
  4dpo-assembly1_B  TM=9.636E-01  e=2.717E-09  Methanosarcina mazei Go1
  2omo-assembly4_E  TM=9.426E-01  e=1.176E-08  Nitrosomonas europaea
  2gff-assembly1_A  TM=9.519E-01  e=1.343E-08  Yersinia pestis
  4hl9-assembly4_H  TM=9.374E-01  e=1.029E-08  Rhodospirillum rubrum ATCC 11170
  4zos-assembly2_B  TM=9.014E-01  e=1.641E-08  Yersinia enterocolitica subsp. enterocolitica 8081